Protein AF-A0A5C3LY83-F1 (afdb_monomer_lite)

Secondary structure (DSSP, 8-state):
----HHHHHHHHHHHHTTS-------HHHHHHHHHHHHHHHHHHHHHHHTSTT-PPPHHHHTTTS--------SSSPPHHHHHHHHHHHTTTPPTTPPP----EEEEEEE-----EEETTTTEEESB-GGGGGT-S--B-TTSTHHHHHHHHHHHTTSS-B--EEEEEEE---TTS-----TT-------HHHHTT-EEETTEEE-HHHHHHHHTT-TT--SS--HHHHHH-TT--SHHHHHHHHHS-SSTT-HHHHHHHHHHHHHGGGS--TT--HHHHHHHHHHHHHHHHHHTT-

Structure (mmCIF, N/CA/C/O backbone):
data_AF-A0A5C3LY83-F1
#
_entry.id   AF-A0A5C3LY83-F1
#
loop_
_atom_site.group_PDB
_atom_site.id
_atom_site.type_symbol
_atom_site.label_atom_id
_atom_site.label_alt_id
_atom_site.label_comp_id
_atom_site.label_asym_id
_atom_site.label_entity_id
_atom_site.label_seq_id
_atom_site.pdbx_PDB_ins_code
_atom_site.Cartn_x
_atom_site.Cartn_y
_atom_site.Cartn_z
_atom_site.occupancy
_atom_site.B_iso_or_equiv
_atom_site.auth_seq_id
_atom_site.auth_comp_id
_atom_site.auth_asym_id
_atom_site.auth_atom_id
_atom_site.pdbx_PDB_model_num
ATOM 1 N N . MET A 1 1 ? -6.629 -20.091 17.958 1.00 52.66 1 MET A N 1
ATOM 2 C CA . MET A 1 1 ? -7.813 -20.653 18.652 1.00 52.66 1 MET A CA 1
ATOM 3 C C . MET A 1 1 ? -7.377 -21.882 19.436 1.00 52.66 1 MET A C 1
ATOM 5 O O . MET A 1 1 ? -6.682 -22.711 18.865 1.00 52.66 1 MET A O 1
ATOM 9 N N . ALA A 1 2 ? -7.721 -21.995 20.720 1.00 70.81 2 ALA A N 1
ATOM 10 C CA . ALA A 1 2 ? -7.417 -23.197 21.498 1.00 70.81 2 ALA A CA 1
ATOM 11 C C . ALA A 1 2 ? -8.463 -24.286 21.202 1.00 70.81 2 ALA A C 1
ATOM 13 O O . ALA A 1 2 ? -9.662 -24.029 21.305 1.00 70.81 2 ALA A O 1
ATOM 14 N N . TRP A 1 3 ? -8.023 -25.487 20.822 1.00 80.62 3 TRP A N 1
ATOM 15 C CA . TRP A 1 3 ? -8.913 -26.636 20.642 1.00 80.62 3 TRP A CA 1
ATOM 16 C C . TRP A 1 3 ? -9.461 -27.093 21.998 1.00 80.62 3 TRP A C 1
ATOM 18 O O . TRP A 1 3 ? -8.696 -27.352 22.924 1.00 80.62 3 TRP A O 1
ATOM 28 N N . SER A 1 4 ? -10.785 -27.208 22.115 1.00 92.94 4 SER A N 1
ATOM 29 C CA . SER A 1 4 ? -11.452 -27.817 23.270 1.00 92.94 4 SER A CA 1
ATOM 30 C C . SER A 1 4 ? -12.060 -29.164 22.880 1.00 92.94 4 SER A C 1
ATOM 32 O O . SER A 1 4 ? -12.415 -29.380 21.719 1.00 92.94 4 SER A O 1
ATOM 34 N N . LEU A 1 5 ? -12.228 -30.065 23.854 1.00 92.06 5 LEU A N 1
ATOM 35 C CA . LEU A 1 5 ? -12.897 -31.352 23.633 1.00 92.06 5 LEU A CA 1
ATOM 36 C C . LEU A 1 5 ? -14.313 -31.160 23.064 1.00 92.06 5 LEU A C 1
ATOM 38 O O . LEU A 1 5 ? -14.718 -31.885 22.161 1.00 92.06 5 LEU A O 1
ATOM 42 N N . ALA A 1 6 ? -15.036 -30.144 23.544 1.00 94.75 6 ALA A N 1
ATOM 43 C CA . ALA A 1 6 ? -16.362 -29.802 23.040 1.00 94.75 6 ALA A CA 1
ATOM 44 C C . ALA A 1 6 ? -16.331 -29.428 21.549 1.00 94.75 6 ALA A C 1
ATOM 46 O O . ALA A 1 6 ? -17.157 -29.922 20.785 1.00 94.75 6 ALA A O 1
ATOM 47 N N . LYS A 1 7 ? -15.350 -28.621 21.114 1.00 90.19 7 LYS A N 1
ATOM 48 C CA . LYS A 1 7 ? -15.242 -28.221 19.704 1.00 90.19 7 LYS A CA 1
ATOM 49 C C . LYS A 1 7 ? -14.855 -29.387 18.798 1.00 90.19 7 LYS A C 1
ATOM 51 O O . LYS A 1 7 ? -15.350 -29.482 17.678 1.00 90.19 7 LYS A O 1
ATOM 56 N N . LEU A 1 8 ? -14.006 -30.290 19.288 1.00 90.44 8 LEU A N 1
ATOM 57 C CA . LEU A 1 8 ? -13.665 -31.514 18.568 1.00 90.44 8 LEU A CA 1
ATOM 58 C C . LEU A 1 8 ? -14.899 -32.408 18.371 1.00 90.44 8 LEU A C 1
ATOM 60 O O . LEU A 1 8 ? -15.138 -32.865 17.258 1.00 90.44 8 LEU A O 1
ATOM 64 N N . LEU A 1 9 ? -15.708 -32.610 19.417 1.00 95.25 9 LEU A N 1
ATOM 65 C CA . LEU A 1 9 ? -16.946 -33.392 19.326 1.00 95.25 9 LEU A CA 1
ATOM 66 C C . LEU A 1 9 ? -17.953 -32.766 18.351 1.00 95.25 9 LEU A C 1
ATOM 68 O O . LEU A 1 9 ? -18.533 -33.486 17.544 1.00 95.25 9 LEU A O 1
ATOM 72 N N . GLU A 1 10 ? -18.102 -31.438 18.361 1.00 94.25 10 GLU A N 1
ATOM 73 C CA . GLU A 1 10 ? -18.945 -30.708 17.402 1.00 94.25 10 GLU A CA 1
ATOM 74 C C . GLU A 1 10 ? -18.486 -30.941 15.951 1.00 94.25 10 GLU A C 1
ATOM 76 O O . GLU A 1 10 ? -19.300 -31.216 15.070 1.00 94.25 10 GLU A O 1
ATOM 81 N N . MET A 1 11 ? -17.172 -30.898 15.699 1.00 89.31 11 MET A N 1
ATOM 82 C CA . MET A 1 11 ? -16.594 -31.161 14.375 1.00 89.31 11 MET A CA 1
ATOM 83 C C . MET A 1 11 ? -16.779 -32.621 13.941 1.00 89.31 11 MET A C 1
ATOM 85 O O . MET A 1 11 ? -17.082 -32.877 12.777 1.00 89.31 11 MET A O 1
ATOM 89 N N . MET A 1 12 ? -16.642 -33.578 14.865 1.00 92.56 12 MET A N 1
ATOM 90 C CA . MET A 1 12 ? -16.900 -34.997 14.598 1.00 92.56 12 MET A CA 1
ATOM 91 C C . MET A 1 12 ? -18.376 -35.255 14.281 1.00 92.56 12 MET A C 1
ATOM 93 O O . MET A 1 12 ? -18.679 -36.009 13.359 1.00 92.56 12 MET A O 1
ATOM 97 N N . GLU A 1 13 ? -19.298 -34.615 15.002 1.00 95.50 13 GLU A N 1
ATOM 98 C CA . GLU A 1 13 ? -20.733 -34.725 14.736 1.00 95.50 13 GLU A CA 1
ATOM 99 C C . GLU A 1 13 ? -21.097 -34.100 13.382 1.00 95.50 13 GLU A C 1
ATOM 101 O O . GLU A 1 13 ? -21.836 -34.705 12.601 1.00 95.50 13 GLU A O 1
ATOM 106 N N . ALA A 1 14 ? -20.530 -32.933 13.057 1.00 91.00 14 ALA A N 1
ATOM 107 C CA . ALA A 1 14 ? -20.677 -32.314 11.742 1.00 91.00 14 ALA A CA 1
ATOM 108 C C . ALA A 1 14 ? -20.132 -33.216 10.622 1.00 91.00 14 ALA A C 1
ATOM 110 O O . ALA A 1 14 ? -20.776 -33.340 9.579 1.00 91.00 14 ALA A O 1
ATOM 111 N N . ALA A 1 15 ? -19.006 -33.899 10.854 1.00 90.62 15 ALA A N 1
ATOM 112 C CA . ALA A 1 15 ? -18.453 -34.866 9.909 1.00 90.62 15 ALA A CA 1
ATOM 113 C C . ALA A 1 15 ? -19.357 -36.086 9.715 1.00 90.62 15 ALA A C 1
ATOM 115 O O . ALA A 1 15 ? -19.628 -36.484 8.584 1.00 90.62 15 ALA A O 1
ATOM 116 N N . CYS A 1 16 ? -19.899 -36.639 10.805 1.00 92.75 16 CYS A N 1
ATOM 117 C CA . CYS A 1 16 ? -20.852 -37.750 10.743 1.00 92.75 16 CYS A CA 1
ATOM 118 C C . CYS A 1 16 ? -22.126 -37.373 9.973 1.00 92.75 16 CYS A C 1
ATOM 120 O O . CYS A 1 16 ? -22.683 -38.203 9.259 1.00 92.75 16 CYS A O 1
ATOM 122 N N . LYS A 1 17 ? -22.567 -36.113 10.082 1.00 94.38 17 LYS A N 1
ATOM 123 C CA . LYS A 1 17 ? -23.702 -35.556 9.330 1.00 94.38 17 LYS A CA 1
ATOM 124 C C . LYS A 1 17 ? -23.342 -35.123 7.902 1.00 94.38 17 LYS A C 1
ATOM 126 O O . LYS A 1 17 ? -24.193 -34.547 7.233 1.00 94.38 17 LYS A O 1
ATOM 131 N N . GLN A 1 18 ? -22.108 -35.359 7.444 1.00 86.06 18 GLN A N 1
ATOM 132 C CA . GLN A 1 18 ? -21.580 -34.899 6.150 1.00 86.06 18 GLN A CA 1
ATOM 133 C C . GLN A 1 18 ? -21.663 -33.374 5.939 1.00 86.06 18 GLN A C 1
ATOM 135 O O . GLN A 1 18 ? -21.587 -32.890 4.816 1.00 86.06 18 GLN A O 1
ATOM 140 N N . MET A 1 19 ? -21.790 -32.599 7.019 1.00 82.81 19 MET A N 1
ATOM 141 C CA . MET A 1 19 ? -21.731 -31.133 6.976 1.00 82.81 19 MET A CA 1
ATOM 142 C C . MET A 1 19 ? -20.288 -30.617 7.019 1.00 82.81 19 MET A C 1
ATOM 144 O O . MET A 1 19 ? -20.045 -29.434 6.801 1.00 82.81 19 MET A O 1
ATOM 148 N N . TYR A 1 20 ? -19.333 -31.491 7.341 1.00 82.75 20 TYR A N 1
ATOM 149 C CA . TYR A 1 20 ? -17.908 -31.198 7.355 1.00 82.75 20 TYR A CA 1
ATOM 150 C C . TYR A 1 20 ? -17.139 -32.376 6.755 1.00 82.75 20 TYR A C 1
ATOM 152 O O . TYR A 1 20 ? -17.303 -33.511 7.189 1.00 82.75 20 TYR A O 1
ATOM 160 N N . SER A 1 21 ? -16.285 -32.116 5.770 1.00 83.06 21 SER A N 1
ATOM 161 C CA . SER A 1 21 ? -15.368 -33.121 5.236 1.00 83.06 21 SER A CA 1
ATOM 162 C C . SER A 1 21 ? -13.951 -32.738 5.655 1.00 83.06 21 SER A C 1
ATOM 164 O O . SER A 1 21 ? -13.429 -31.754 5.129 1.00 83.06 21 SER A O 1
ATOM 166 N N . PRO A 1 22 ? -13.325 -33.440 6.618 1.00 81.56 22 PRO A N 1
ATOM 167 C CA . PRO A 1 22 ? -11.936 -33.176 6.957 1.00 81.56 22 PRO A CA 1
ATOM 168 C C . PRO A 1 22 ? -11.057 -33.469 5.738 1.00 81.56 22 PRO A C 1
ATOM 170 O O . PRO A 1 22 ? -10.991 -34.601 5.261 1.00 81.56 22 PRO A O 1
ATOM 173 N N . CYS A 1 23 ? -10.385 -32.436 5.241 1.00 86.75 23 CYS A N 1
ATOM 174 C CA . CYS A 1 23 ? -9.432 -32.526 4.144 1.00 86.75 23 CYS A CA 1
ATOM 175 C C . CYS A 1 23 ? -8.025 -32.299 4.696 1.00 86.75 23 CYS A C 1
ATOM 177 O O . CYS A 1 23 ? -7.786 -31.343 5.436 1.00 86.75 23 CYS A O 1
ATOM 179 N N . ASN A 1 24 ? -7.099 -33.184 4.333 1.00 90.88 24 ASN A N 1
ATOM 180 C CA . ASN A 1 24 ? -5.680 -32.967 4.573 1.00 90.88 24 ASN A CA 1
ATOM 181 C C . ASN A 1 24 ? -5.115 -32.235 3.363 1.00 90.88 24 ASN A C 1
ATOM 183 O O . ASN A 1 24 ? -5.114 -32.791 2.268 1.00 90.88 24 ASN A O 1
ATOM 187 N N . TYR A 1 25 ? -4.647 -31.012 3.582 1.00 95.25 25 TYR A N 1
ATOM 188 C CA . TYR A 1 25 ? -3.999 -30.216 2.550 1.00 95.25 25 TYR A CA 1
ATOM 189 C C . TYR A 1 25 ? -2.490 -30.371 2.649 1.00 95.25 25 TYR A C 1
ATOM 191 O O . TYR A 1 25 ? -1.930 -30.358 3.748 1.00 95.25 25 TYR A O 1
ATOM 199 N N . ASN A 1 26 ? -1.829 -30.508 1.508 1.00 95.06 26 ASN A N 1
ATOM 200 C CA . ASN A 1 26 ? -0.377 -30.458 1.444 1.00 95.06 26 ASN A CA 1
ATOM 201 C C . ASN A 1 26 ? 0.128 -28.999 1.411 1.00 95.06 26 ASN A C 1
ATOM 203 O O . ASN A 1 26 ? -0.630 -28.053 1.188 1.00 95.06 26 ASN A O 1
ATOM 207 N N . ASP A 1 27 ? 1.434 -28.807 1.615 1.00 95.12 27 ASP A N 1
ATOM 208 C CA . ASP A 1 27 ? 2.047 -27.472 1.665 1.00 95.12 27 ASP A CA 1
ATOM 209 C C . ASP A 1 27 ? 1.854 -26.662 0.375 1.00 95.12 27 ASP A C 1
ATOM 211 O O . ASP A 1 27 ? 1.762 -25.436 0.418 1.00 95.12 27 ASP A O 1
ATOM 215 N N . MET A 1 28 ? 1.808 -27.328 -0.782 1.00 95.56 28 MET A N 1
ATOM 216 C CA . MET A 1 28 ? 1.632 -26.665 -2.073 1.00 95.56 28 MET A CA 1
ATOM 217 C C . MET A 1 28 ? 0.203 -26.136 -2.233 1.00 95.56 28 MET A C 1
ATOM 219 O O . MET A 1 28 ? 0.032 -24.996 -2.655 1.00 95.56 28 MET A O 1
ATOM 223 N N . GLU A 1 29 ? -0.805 -26.899 -1.808 1.00 95.75 29 GLU A N 1
ATOM 224 C CA . GLU A 1 29 ? -2.208 -26.464 -1.793 1.00 95.75 29 GLU A CA 1
ATOM 225 C C . GLU A 1 29 ? -2.423 -25.274 -0.854 1.00 95.75 29 GLU A C 1
ATOM 227 O O . GLU A 1 29 ? -3.105 -24.317 -1.217 1.00 95.75 29 GLU A O 1
ATOM 232 N N . LEU A 1 30 ? -1.801 -25.294 0.329 1.00 96.19 30 LEU A N 1
ATOM 233 C CA . LEU A 1 30 ? -1.879 -24.188 1.287 1.00 96.19 30 LEU A CA 1
ATOM 234 C C . LEU A 1 30 ? -1.219 -22.910 0.749 1.00 96.19 30 LEU A C 1
ATOM 236 O O . LEU A 1 30 ? -1.805 -21.828 0.837 1.00 96.19 30 LEU A O 1
ATOM 240 N N . LYS A 1 31 ? -0.039 -23.030 0.126 1.00 93.75 31 LYS A N 1
ATOM 241 C CA . LYS A 1 31 ? 0.646 -21.900 -0.521 1.00 93.75 31 LYS A CA 1
ATOM 242 C C . LYS A 1 31 ? -0.150 -21.351 -1.697 1.00 93.75 31 LYS A C 1
ATOM 244 O O . LYS A 1 31 ? -0.263 -20.137 -1.836 1.00 93.75 31 LYS A O 1
ATOM 249 N N . LEU A 1 32 ? -0.726 -22.226 -2.520 1.00 95.19 32 LEU A N 1
ATOM 250 C CA . LEU A 1 32 ? -1.538 -21.818 -3.661 1.00 95.19 32 LEU A CA 1
ATOM 251 C C . LEU A 1 32 ? -2.818 -21.107 -3.206 1.00 95.19 32 LEU A C 1
ATOM 253 O O . LEU A 1 32 ? -3.135 -20.042 -3.723 1.00 95.19 32 LEU A O 1
ATOM 257 N N . ALA A 1 33 ? -3.515 -21.641 -2.200 1.00 96.00 33 ALA A N 1
ATOM 258 C CA . ALA A 1 33 ? -4.670 -20.987 -1.587 1.00 96.00 33 ALA A CA 1
ATOM 259 C C . ALA A 1 33 ? -4.313 -19.614 -0.997 1.00 96.00 33 ALA A C 1
ATOM 261 O O . ALA A 1 33 ? -5.053 -18.652 -1.192 1.00 96.00 33 ALA A O 1
ATOM 262 N N . THR A 1 34 ? -3.157 -19.506 -0.335 1.00 94.75 34 THR A N 1
ATOM 263 C CA . THR A 1 34 ? -2.638 -18.233 0.188 1.00 94.75 34 THR A CA 1
ATOM 264 C C . THR A 1 34 ? -2.357 -17.236 -0.935 1.00 94.75 34 THR A C 1
ATOM 266 O O . THR A 1 34 ? -2.798 -16.093 -0.856 1.00 94.75 34 THR A O 1
ATOM 269 N N . ALA A 1 35 ? -1.710 -17.664 -2.022 1.00 92.25 35 ALA A N 1
ATOM 270 C CA . ALA A 1 35 ? -1.473 -16.812 -3.186 1.00 92.25 35 ALA A CA 1
ATOM 271 C C . ALA A 1 35 ? -2.787 -16.337 -3.827 1.00 92.25 35 ALA A C 1
ATOM 273 O O . ALA A 1 35 ? -2.940 -15.154 -4.119 1.00 92.25 35 ALA A O 1
ATOM 274 N N . ILE A 1 36 ? -3.766 -17.232 -3.985 1.00 91.62 36 ILE A N 1
ATOM 275 C CA . ILE A 1 36 ? -5.091 -16.883 -4.514 1.00 91.62 36 ILE A CA 1
ATOM 276 C C . ILE A 1 36 ? -5.797 -15.880 -3.603 1.00 91.62 36 ILE A C 1
ATOM 278 O O . ILE A 1 36 ? -6.382 -14.922 -4.100 1.00 91.62 36 ILE A O 1
ATOM 282 N N . TYR A 1 37 ? -5.732 -16.067 -2.284 1.00 94.81 37 TYR A N 1
ATOM 283 C CA . TYR A 1 37 ? -6.300 -15.116 -1.334 1.00 94.81 37 TYR A CA 1
ATOM 284 C C . TYR A 1 37 ? -5.667 -13.730 -1.469 1.00 94.81 37 TYR A C 1
ATOM 286 O O . TYR A 1 37 ? -6.388 -12.740 -1.533 1.00 94.81 37 TYR A O 1
ATOM 294 N N . ILE A 1 38 ? -4.336 -13.662 -1.546 1.00 87.50 38 ILE A N 1
ATOM 295 C CA . ILE A 1 38 ? -3.599 -12.398 -1.660 1.00 87.50 38 ILE A CA 1
ATOM 296 C C . ILE A 1 38 ? -3.936 -11.682 -2.975 1.00 87.50 38 ILE A C 1
ATOM 298 O O . ILE A 1 38 ? -4.159 -10.477 -2.971 1.00 87.50 38 ILE A O 1
ATOM 302 N N . ILE A 1 39 ? -4.004 -12.413 -4.092 1.00 87.50 39 ILE A N 1
ATOM 303 C CA . ILE A 1 39 ? -4.187 -11.824 -5.428 1.00 87.50 39 ILE A CA 1
ATOM 304 C C . ILE A 1 39 ? -5.662 -11.525 -5.727 1.00 87.50 39 ILE A C 1
ATOM 306 O O . ILE A 1 39 ? -5.988 -10.498 -6.310 1.00 87.50 39 ILE A O 1
ATOM 310 N N . SER A 1 40 ? -6.562 -12.450 -5.390 1.00 88.62 40 SER A N 1
ATOM 311 C CA . SER A 1 40 ? -7.973 -12.434 -5.817 1.00 88.62 40 SER A CA 1
ATOM 312 C C . SER A 1 40 ? -8.967 -12.226 -4.669 1.00 88.62 40 SER A C 1
ATOM 314 O O . SER A 1 40 ? -10.172 -12.118 -4.902 1.00 88.62 40 SER A O 1
ATOM 316 N N . GLY A 1 41 ? -8.490 -12.177 -3.425 1.00 91.19 41 GLY A N 1
ATOM 317 C CA . GLY A 1 41 ? -9.308 -11.942 -2.242 1.00 91.19 41 GLY A CA 1
ATOM 318 C C . GLY A 1 41 ? -10.124 -13.149 -1.770 1.00 91.19 41 GLY A C 1
ATOM 319 O O . GLY A 1 41 ? -10.135 -14.240 -2.350 1.00 91.19 41 GLY A O 1
ATOM 320 N N . ASN A 1 42 ? -10.867 -12.930 -0.681 1.00 94.25 42 ASN A N 1
ATOM 321 C CA . ASN A 1 42 ? -11.642 -13.971 -0.001 1.00 94.25 42 ASN A CA 1
ATOM 322 C C . ASN A 1 42 ? -12.751 -14.583 -0.877 1.00 94.25 42 ASN A C 1
ATOM 324 O O . ASN A 1 42 ? -13.036 -15.771 -0.769 1.00 94.25 42 ASN A O 1
ATOM 328 N N . ALA A 1 43 ? -13.379 -13.793 -1.754 1.00 93.75 43 ALA A N 1
ATOM 329 C CA . ALA A 1 43 ? -14.480 -14.269 -2.594 1.00 93.75 43 ALA A CA 1
ATOM 330 C C . ALA A 1 43 ? -14.030 -15.371 -3.571 1.00 93.75 43 ALA A C 1
ATOM 332 O O . ALA A 1 43 ? -14.700 -16.400 -3.690 1.00 93.75 43 ALA A O 1
ATOM 333 N N . ALA A 1 44 ? -12.875 -15.189 -4.218 1.00 93.69 44 ALA A N 1
ATOM 334 C CA . ALA A 1 44 ? -12.303 -16.177 -5.128 1.00 93.69 44 ALA A CA 1
ATOM 335 C C . ALA A 1 44 ? -11.890 -17.454 -4.385 1.00 93.69 44 ALA A C 1
ATOM 337 O O . ALA A 1 44 ? -12.243 -18.558 -4.805 1.00 93.69 44 ALA A O 1
ATOM 338 N N . LEU A 1 45 ? -11.216 -17.310 -3.238 1.00 96.12 45 LEU A N 1
ATOM 339 C CA . LEU A 1 45 ? -10.848 -18.457 -2.410 1.00 96.12 45 LEU A CA 1
ATOM 340 C C . LEU A 1 45 ? -12.086 -19.227 -1.929 1.00 96.12 45 LEU A C 1
ATOM 342 O O . LEU A 1 45 ? -12.108 -20.453 -1.985 1.00 96.12 45 LEU A O 1
ATOM 346 N N . HIS A 1 46 ? -13.138 -18.523 -1.503 1.00 95.75 46 HIS A N 1
ATOM 347 C CA . HIS A 1 46 ? -14.396 -19.136 -1.082 1.00 95.75 46 HIS A CA 1
ATOM 348 C C . HIS A 1 46 ? -15.059 -19.922 -2.222 1.00 95.75 46 HIS A C 1
ATOM 350 O O . HIS A 1 46 ? -15.554 -21.028 -1.999 1.00 95.75 46 HIS A O 1
ATOM 356 N N . ALA A 1 47 ? -15.054 -19.395 -3.449 1.00 94.94 47 ALA A N 1
ATOM 357 C CA . ALA A 1 47 ? -15.569 -20.119 -4.610 1.00 94.94 47 ALA A CA 1
ATOM 358 C C . ALA A 1 47 ? -14.776 -21.412 -4.877 1.00 94.94 47 ALA A C 1
ATOM 360 O O . ALA A 1 47 ? -15.376 -22.460 -5.110 1.00 94.94 47 ALA A O 1
ATOM 361 N N . LEU A 1 48 ? -13.443 -21.369 -4.780 1.00 94.50 48 LEU A N 1
ATOM 362 C CA . LEU A 1 48 ? -12.585 -22.544 -4.974 1.00 94.50 48 LEU A CA 1
ATOM 363 C C . LEU A 1 48 ? -12.692 -23.565 -3.838 1.00 94.50 48 LEU A C 1
ATOM 365 O O . LEU A 1 48 ? -12.674 -24.768 -4.104 1.00 94.50 48 LEU A O 1
ATOM 369 N N . HIS A 1 49 ? -12.858 -23.110 -2.597 1.00 95.25 49 HIS A N 1
ATOM 370 C CA . HIS A 1 49 ? -13.126 -23.977 -1.451 1.00 95.25 49 HIS A CA 1
ATOM 371 C C . HIS A 1 49 ? -14.412 -24.792 -1.647 1.00 95.25 49 HIS A C 1
ATOM 373 O O . HIS A 1 49 ? -14.440 -25.979 -1.345 1.00 95.25 49 HIS A O 1
ATOM 379 N N . ASN A 1 50 ? -15.453 -24.179 -2.219 1.00 92.81 50 ASN A N 1
ATOM 380 C CA . ASN A 1 50 ? -16.732 -24.840 -2.505 1.00 92.81 50 ASN A CA 1
ATOM 381 C C . ASN A 1 50 ? -16.781 -25.531 -3.883 1.00 92.81 50 ASN A C 1
ATOM 383 O O . ASN A 1 50 ? -17.832 -26.025 -4.293 1.00 92.81 50 ASN A O 1
ATOM 387 N N . SER A 1 51 ? -15.672 -25.547 -4.623 1.00 93.69 51 SER A N 1
ATOM 388 C CA . SER A 1 51 ? -15.579 -26.228 -5.915 1.00 93.69 51 SER A CA 1
ATOM 389 C C . SER A 1 51 ? -15.242 -27.713 -5.748 1.00 93.69 51 SER A C 1
ATOM 391 O O . SER A 1 51 ? -14.909 -28.177 -4.660 1.00 93.69 51 SER A O 1
ATOM 393 N N . VAL A 1 52 ? -15.235 -28.459 -6.857 1.00 90.75 52 VAL A N 1
ATOM 394 C CA . VAL A 1 52 ? -14.786 -29.865 -6.886 1.00 90.75 52 VAL A CA 1
ATOM 395 C C . VAL A 1 52 ? -13.334 -30.061 -6.433 1.00 90.75 52 VAL A C 1
ATOM 397 O O . VAL A 1 52 ? -12.957 -31.175 -6.086 1.00 90.75 52 VAL A O 1
ATOM 400 N N . PHE A 1 53 ? -12.525 -28.997 -6.432 1.00 89.69 53 PHE A N 1
ATOM 401 C CA . PHE A 1 53 ? -11.133 -29.037 -5.988 1.00 89.69 53 PHE A CA 1
ATOM 402 C C . PHE A 1 53 ? -10.978 -28.887 -4.471 1.00 89.69 53 PHE A C 1
ATOM 404 O O . PHE A 1 53 ? -9.902 -29.172 -3.958 1.00 89.69 53 PHE A O 1
ATOM 411 N N . ALA A 1 54 ? -12.027 -28.441 -3.768 1.00 93.62 54 ALA A N 1
ATOM 412 C CA . ALA A 1 54 ? -12.066 -28.308 -2.313 1.00 93.62 54 ALA A CA 1
ATOM 413 C C . ALA A 1 54 ? -10.837 -27.595 -1.714 1.00 93.62 54 ALA A C 1
ATOM 415 O O . ALA A 1 54 ? -10.215 -28.112 -0.796 1.00 93.62 54 ALA A O 1
ATOM 416 N N . PHE A 1 55 ? -10.459 -26.419 -2.233 1.00 95.31 55 PHE A N 1
ATOM 417 C CA . PHE A 1 55 ? -9.271 -25.688 -1.759 1.00 95.31 55 PHE A CA 1
ATOM 418 C C . PHE A 1 55 ? -9.311 -25.384 -0.249 1.00 95.31 55 PHE A C 1
ATOM 420 O O . PHE A 1 55 ? -10.400 -25.260 0.312 1.00 95.31 55 PHE A O 1
ATOM 427 N N . PRO A 1 56 ? -8.157 -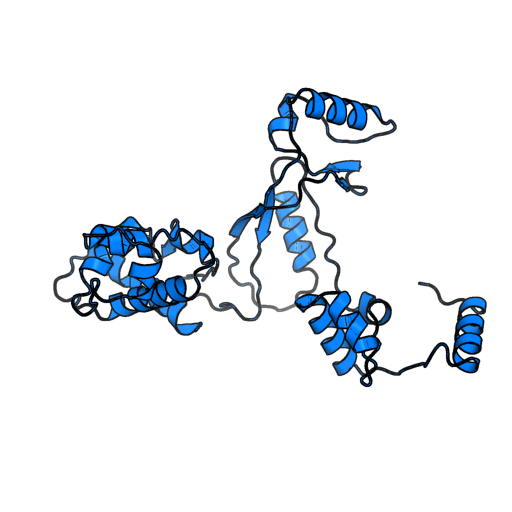25.177 0.415 1.00 96.75 56 PRO A N 1
ATOM 428 C CA . PRO A 1 56 ? -8.114 -24.682 1.788 1.00 96.75 56 PRO A CA 1
ATOM 429 C C . PRO A 1 56 ? -9.001 -23.449 2.006 1.00 96.75 56 PRO A C 1
ATOM 431 O O . PRO A 1 56 ? -8.994 -22.508 1.215 1.00 96.75 56 PRO A O 1
ATOM 434 N N . SER A 1 57 ? -9.755 -23.439 3.105 1.00 95.56 57 SER A N 1
ATOM 435 C CA . SER A 1 57 ? -10.581 -22.285 3.476 1.00 95.56 57 SER A CA 1
ATOM 436 C C . SER A 1 57 ? -9.721 -21.116 3.970 1.00 95.56 57 SER A C 1
ATOM 438 O O . SER A 1 57 ? -8.594 -21.326 4.419 1.00 95.56 57 SER A O 1
ATOM 440 N N . CYS A 1 58 ? -10.281 -19.900 4.002 1.00 95.31 58 CYS A N 1
ATOM 441 C CA . CYS A 1 58 ? -9.602 -18.731 4.576 1.00 95.31 58 CYS A CA 1
ATOM 442 C C . CYS A 1 58 ? -9.102 -19.004 6.006 1.00 95.31 58 CYS A C 1
ATOM 444 O O . CYS A 1 58 ? -7.942 -18.747 6.304 1.00 95.31 58 CYS A O 1
ATOM 446 N N . ASN A 1 59 ? -9.930 -19.626 6.856 1.00 93.25 59 ASN A N 1
ATOM 447 C CA . ASN A 1 59 ? -9.560 -19.991 8.231 1.00 93.25 59 ASN A CA 1
ATOM 448 C C . ASN A 1 59 ? -8.384 -20.975 8.297 1.00 93.25 59 ASN A C 1
ATOM 450 O O . ASN A 1 59 ? -7.616 -20.969 9.256 1.00 93.25 59 ASN A O 1
ATOM 454 N N . THR A 1 60 ? -8.257 -21.847 7.294 1.00 94.38 60 THR A N 1
ATOM 455 C CA . THR A 1 60 ? -7.168 -22.826 7.205 1.00 94.38 60 THR A CA 1
ATOM 456 C C . THR A 1 60 ? -5.838 -22.139 6.906 1.00 94.38 60 THR A C 1
ATOM 458 O O . THR A 1 60 ? -4.814 -22.528 7.462 1.00 94.38 60 THR A O 1
ATOM 461 N N . ILE A 1 61 ? -5.853 -21.105 6.063 1.00 95.62 61 ILE A N 1
ATOM 462 C CA . ILE A 1 61 ? -4.649 -20.374 5.650 1.00 95.62 61 ILE A CA 1
ATOM 463 C C . ILE A 1 61 ? -4.369 -19.119 6.485 1.00 95.62 61 ILE A C 1
ATOM 465 O O . ILE A 1 61 ? -3.314 -18.524 6.312 1.00 95.62 61 ILE A O 1
ATOM 469 N N . THR A 1 62 ? -5.244 -18.716 7.417 1.00 92.62 62 THR A N 1
ATOM 470 C CA . THR A 1 62 ? -5.058 -17.498 8.236 1.00 92.62 62 THR A CA 1
ATOM 471 C C . THR A 1 62 ? -3.704 -17.456 8.945 1.00 92.62 62 THR A C 1
ATOM 473 O O . THR A 1 62 ? -3.120 -16.395 9.081 1.00 92.62 62 THR A O 1
ATOM 476 N N . HIS A 1 63 ? -3.167 -18.603 9.367 1.00 88.56 63 HIS A N 1
ATOM 477 C CA . HIS A 1 63 ? -1.848 -18.667 10.009 1.00 88.56 63 HIS A CA 1
ATOM 478 C C . HIS A 1 63 ? -0.668 -18.499 9.040 1.00 88.56 63 HIS A C 1
ATOM 480 O O . HIS A 1 63 ? 0.453 -18.276 9.489 1.00 88.56 63 HIS A O 1
ATOM 486 N N . GLN A 1 64 ? -0.907 -18.653 7.737 1.00 87.88 64 GLN A N 1
ATOM 487 C CA . GLN A 1 64 ? 0.077 -18.445 6.673 1.00 87.88 64 GLN A CA 1
ATOM 488 C C . GLN A 1 64 ? -0.023 -17.049 6.063 1.00 87.88 64 GLN A C 1
ATOM 490 O O . GLN A 1 64 ? 0.969 -16.534 5.554 1.00 87.88 64 GLN A O 1
ATOM 495 N N . ILE A 1 65 ? -1.210 -16.437 6.116 1.00 87.75 65 ILE A N 1
ATOM 496 C CA . ILE A 1 65 ? -1.395 -15.039 5.749 1.00 87.75 65 ILE A CA 1
ATOM 497 C C . ILE A 1 65 ? -0.725 -14.201 6.829 1.00 87.75 65 ILE A C 1
ATOM 499 O O . ILE A 1 65 ? -1.173 -14.123 7.971 1.00 87.75 65 ILE A O 1
ATOM 503 N N . GLN A 1 66 ? 0.383 -13.587 6.453 1.00 78.88 66 GLN A N 1
ATOM 504 C CA . GLN A 1 66 ? 1.085 -12.684 7.330 1.00 78.88 66 GLN A CA 1
ATOM 505 C C . GLN A 1 66 ? 0.361 -11.339 7.347 1.00 78.88 66 GLN A C 1
ATOM 507 O O . GLN A 1 66 ? 0.454 -10.552 6.409 1.00 78.88 66 GLN A O 1
ATOM 512 N N . GLU A 1 67 ? -0.363 -11.074 8.428 1.00 80.75 67 GLU A N 1
ATOM 513 C CA . GLU A 1 67 ? -0.895 -9.741 8.682 1.00 80.75 67 GLU A CA 1
ATOM 514 C C . GLU A 1 67 ? 0.222 -8.866 9.250 1.00 80.75 67 GLU A C 1
ATOM 516 O O . GLU A 1 67 ? 0.666 -9.034 10.390 1.00 80.75 67 GLU A O 1
ATOM 521 N N . PHE A 1 68 ? 0.703 -7.930 8.436 1.00 84.75 68 PHE A N 1
ATOM 522 C CA . PHE A 1 68 ? 1.559 -6.861 8.923 1.00 84.75 68 PHE A CA 1
ATOM 523 C C . PHE A 1 68 ? 0.695 -5.892 9.727 1.00 84.75 68 PHE A C 1
ATOM 525 O O . PHE A 1 68 ? -0.165 -5.210 9.173 1.00 84.75 68 PHE A O 1
ATOM 532 N N . GLN A 1 69 ? 0.927 -5.834 11.036 1.00 86.25 69 GLN A N 1
ATOM 533 C CA . GLN A 1 69 ? 0.324 -4.822 11.902 1.00 86.25 69 GLN A CA 1
ATOM 534 C C . GLN A 1 69 ? 1.069 -3.504 11.681 1.00 86.25 69 GLN A C 1
ATOM 536 O O . GLN A 1 69 ? 2.002 -3.166 12.406 1.00 86.25 69 GLN A O 1
ATOM 541 N N . LEU A 1 70 ? 0.728 -2.824 10.587 1.00 89.44 70 LEU A N 1
ATOM 542 C CA . LEU A 1 70 ? 1.307 -1.532 10.248 1.00 89.44 70 LEU A CA 1
ATOM 543 C C . LEU A 1 70 ? 0.722 -0.454 11.159 1.00 89.44 70 LEU A C 1
ATOM 545 O O . LEU A 1 70 ? -0.491 -0.354 11.343 1.00 89.44 70 LEU A O 1
ATOM 549 N N . HIS A 1 71 ? 1.595 0.394 11.682 1.00 90.38 71 HIS A N 1
ATOM 550 C CA . HIS A 1 71 ? 1.218 1.540 12.477 1.00 90.38 71 HIS A CA 1
ATOM 551 C C . HIS A 1 71 ? 0.665 2.650 11.579 1.00 90.38 71 HIS A C 1
ATOM 553 O O . HIS A 1 71 ? 1.378 3.224 10.747 1.00 90.38 71 HIS A O 1
ATOM 559 N N . ILE A 1 72 ? -0.613 2.969 11.760 1.00 91.44 72 ILE A N 1
ATOM 560 C CA . ILE A 1 72 ? -1.280 4.072 11.065 1.00 91.44 72 ILE A CA 1
ATOM 561 C C . ILE A 1 72 ? -0.988 5.368 11.824 1.00 91.44 72 ILE A C 1
ATOM 563 O O . ILE A 1 72 ? -1.224 5.459 13.025 1.00 91.44 72 ILE A O 1
ATOM 567 N N . THR A 1 73 ? -0.501 6.388 11.117 1.00 90.44 73 THR A N 1
ATOM 568 C CA . THR A 1 73 ? -0.290 7.727 11.689 1.00 90.44 73 THR A CA 1
ATOM 569 C C . THR A 1 73 ? -1.451 8.635 11.291 1.00 90.44 73 THR A C 1
ATOM 571 O O . THR A 1 73 ? -1.775 8.729 10.112 1.00 90.44 73 THR A O 1
ATOM 574 N N . VAL A 1 74 ? -2.085 9.290 12.267 1.00 89.31 74 VAL A N 1
ATOM 575 C CA . VAL A 1 74 ? -3.242 10.183 12.038 1.00 89.31 74 VAL A CA 1
ATOM 576 C C . VAL A 1 74 ? -2.821 11.643 11.795 1.00 89.31 74 VAL A C 1
ATOM 578 O O . VAL A 1 74 ? -3.580 12.434 11.243 1.00 89.31 74 VAL A O 1
ATOM 581 N N . ASP A 1 75 ? -1.599 12.005 12.185 1.00 86.56 75 ASP A N 1
ATOM 582 C CA . ASP A 1 75 ? -1.002 13.328 11.959 1.00 86.56 75 ASP A CA 1
ATOM 583 C C . ASP A 1 75 ? 0.105 13.246 10.889 1.00 86.56 75 ASP A C 1
ATOM 585 O O . ASP A 1 75 ? 0.239 12.253 10.171 1.00 86.56 75 ASP A O 1
ATOM 589 N N . LYS A 1 76 ? 0.932 14.288 10.787 1.00 85.94 76 LYS A N 1
ATOM 590 C CA . LYS A 1 76 ? 2.107 14.329 9.925 1.00 85.94 76 LYS A CA 1
ATOM 591 C C . LYS A 1 76 ? 2.948 13.054 10.108 1.00 85.94 76 LYS A C 1
ATOM 593 O O . LYS A 1 76 ? 3.371 12.781 11.238 1.00 85.94 76 LYS A O 1
ATOM 598 N N . PRO A 1 77 ? 3.257 12.320 9.019 1.00 85.56 77 PRO A N 1
ATOM 599 C CA . PRO A 1 77 ? 4.103 11.137 9.080 1.00 85.56 77 PRO A CA 1
ATOM 600 C C . PRO A 1 77 ? 5.415 11.438 9.805 1.00 85.56 77 PRO A C 1
ATOM 602 O O . PRO A 1 77 ? 6.137 12.381 9.465 1.00 85.56 77 PRO A O 1
ATOM 605 N N . GLN A 1 78 ? 5.715 10.643 10.828 1.00 87.00 78 GLN A N 1
ATOM 606 C CA . GLN A 1 78 ? 6.961 10.745 11.576 1.00 87.00 78 GLN A CA 1
ATOM 607 C C . GLN A 1 78 ? 7.924 9.656 11.114 1.00 87.00 78 GLN A C 1
ATOM 609 O O . GLN A 1 78 ? 7.528 8.507 10.930 1.00 87.00 78 GLN A O 1
ATOM 614 N N . MET A 1 79 ? 9.208 10.001 10.982 1.00 87.62 79 MET A N 1
ATOM 615 C CA . MET A 1 79 ? 10.240 9.055 10.542 1.00 87.62 79 MET A CA 1
ATOM 616 C C . MET A 1 79 ? 10.303 7.803 11.429 1.00 87.62 79 MET A C 1
ATOM 618 O O . MET A 1 79 ? 10.547 6.715 10.928 1.00 87.62 79 MET A O 1
ATOM 622 N N . ILE A 1 80 ? 10.042 7.935 12.733 1.00 91.25 80 ILE A N 1
ATOM 623 C CA . ILE A 1 80 ? 10.023 6.790 13.650 1.00 91.25 80 ILE A CA 1
ATOM 624 C C . ILE A 1 80 ? 8.932 5.774 13.280 1.00 91.25 80 ILE A C 1
ATOM 626 O O . ILE A 1 80 ? 9.237 4.597 13.135 1.00 91.25 80 ILE A O 1
ATOM 630 N N . ASN A 1 81 ? 7.714 6.238 12.993 1.00 88.19 81 ASN A N 1
ATOM 631 C CA . ASN A 1 81 ? 6.597 5.380 12.587 1.00 88.19 81 ASN A CA 1
ATOM 632 C C . ASN A 1 81 ? 6.878 4.701 11.239 1.00 88.19 81 ASN A C 1
ATOM 634 O O . ASN A 1 81 ? 6.572 3.528 11.048 1.00 88.19 81 ASN A O 1
ATOM 638 N N . ILE A 1 82 ? 7.501 5.434 10.311 1.00 86.81 82 ILE A N 1
ATOM 639 C CA . ILE A 1 82 ? 7.933 4.896 9.016 1.00 86.81 82 ILE A CA 1
ATOM 640 C C . ILE A 1 82 ? 8.946 3.764 9.225 1.00 86.81 82 ILE A C 1
ATOM 642 O O . ILE A 1 82 ? 8.782 2.679 8.673 1.00 86.81 82 ILE A O 1
ATOM 646 N N . LEU A 1 83 ? 9.974 3.991 10.046 1.00 88.38 83 LEU A N 1
ATOM 647 C CA . LEU A 1 83 ? 10.999 2.990 10.341 1.00 88.38 83 LEU A CA 1
ATOM 648 C C . LEU A 1 83 ? 10.430 1.770 11.075 1.00 88.38 83 LEU A C 1
ATOM 650 O O . LEU A 1 83 ? 10.857 0.651 10.793 1.00 88.38 83 LEU A O 1
ATOM 654 N N . ASP A 1 84 ? 9.463 1.959 11.971 1.00 89.69 84 ASP A N 1
ATOM 655 C CA . ASP A 1 84 ? 8.780 0.862 12.663 1.00 89.69 84 ASP A CA 1
ATOM 656 C C . ASP A 1 84 ? 7.939 0.016 11.695 1.00 89.69 84 ASP A C 1
ATOM 658 O O . ASP A 1 84 ? 7.969 -1.217 11.766 1.00 89.69 84 ASP A O 1
ATOM 662 N N . ASN A 1 85 ? 7.268 0.646 10.727 1.00 89.69 85 ASN A N 1
ATOM 663 C CA . ASN A 1 85 ? 6.537 -0.055 9.670 1.00 89.69 85 ASN A CA 1
ATOM 664 C C . ASN A 1 85 ? 7.475 -0.829 8.743 1.00 89.69 85 ASN A C 1
ATOM 666 O O . ASN A 1 85 ? 7.248 -2.014 8.501 1.00 89.69 85 ASN A O 1
ATOM 670 N N . ILE A 1 86 ? 8.574 -0.207 8.304 1.00 85.81 86 ILE A N 1
ATOM 671 C CA . ILE A 1 86 ? 9.632 -0.871 7.527 1.00 85.81 86 ILE A CA 1
ATOM 672 C C . ILE A 1 86 ? 10.154 -2.079 8.309 1.00 85.81 86 ILE A C 1
ATOM 674 O O . ILE A 1 86 ? 10.178 -3.199 7.807 1.00 85.81 86 ILE A O 1
ATOM 678 N N . LYS A 1 87 ? 10.510 -1.898 9.582 1.00 88.94 87 LYS A N 1
ATOM 679 C CA . LYS A 1 87 ? 10.996 -2.992 10.428 1.00 88.94 87 LYS A CA 1
ATOM 680 C C . LYS A 1 87 ? 9.967 -4.114 10.570 1.00 88.94 87 LYS A C 1
ATOM 682 O O . LYS A 1 87 ? 10.353 -5.280 10.574 1.00 88.94 87 LYS A O 1
ATOM 687 N N . THR A 1 88 ? 8.684 -3.781 10.676 1.00 88.12 88 THR A N 1
ATOM 688 C CA . THR A 1 88 ? 7.590 -4.758 10.750 1.00 88.12 88 THR A CA 1
ATOM 689 C C . THR A 1 88 ? 7.486 -5.560 9.456 1.00 88.12 88 THR A C 1
ATOM 691 O O . THR A 1 88 ? 7.454 -6.792 9.513 1.00 88.12 88 THR A O 1
ATOM 694 N N . MET A 1 89 ? 7.539 -4.891 8.301 1.00 84.69 89 MET A N 1
ATOM 695 C CA . MET A 1 89 ? 7.540 -5.534 6.983 1.00 84.69 89 MET A CA 1
ATOM 696 C C . MET A 1 89 ? 8.742 -6.466 6.784 1.00 84.69 89 MET A C 1
ATOM 698 O O . MET A 1 89 ? 8.587 -7.595 6.326 1.00 84.69 89 MET A O 1
ATOM 702 N N . PHE A 1 90 ? 9.929 -6.038 7.213 1.00 85.69 90 PHE A N 1
ATOM 703 C CA . PHE A 1 90 ? 11.185 -6.770 7.009 1.00 85.69 90 PHE A CA 1
ATOM 704 C C . PHE A 1 90 ? 11.604 -7.665 8.177 1.00 85.69 90 PHE A C 1
ATOM 706 O O . PHE A 1 90 ? 12.699 -8.227 8.169 1.00 85.69 90 PHE A O 1
ATOM 713 N N . SER A 1 91 ? 10.745 -7.844 9.182 1.00 86.75 91 SER A N 1
ATOM 714 C CA . SER A 1 91 ? 11.077 -8.605 10.397 1.00 86.75 91 SER A CA 1
ATOM 715 C C . SER A 1 91 ? 11.382 -10.090 10.147 1.00 86.75 91 SER A C 1
ATOM 717 O O . SER A 1 91 ? 12.009 -10.734 10.986 1.00 86.75 91 SER A O 1
ATOM 719 N N . TYR A 1 92 ? 10.998 -10.615 8.981 1.00 82.88 92 TYR A N 1
ATOM 720 C CA . TYR A 1 92 ? 11.171 -12.016 8.587 1.00 82.88 92 TYR A CA 1
ATOM 721 C C . TYR A 1 92 ? 12.305 -12.234 7.584 1.00 82.88 92 TYR A C 1
ATOM 723 O O . TYR A 1 92 ? 12.531 -13.371 7.166 1.00 82.88 92 TYR A O 1
ATOM 731 N N . ALA A 1 93 ? 13.022 -11.176 7.192 1.00 82.88 93 ALA A N 1
ATOM 732 C CA . ALA A 1 93 ? 14.161 -11.297 6.293 1.00 82.88 93 ALA A CA 1
ATOM 733 C C . ALA A 1 93 ? 15.204 -12.264 6.896 1.00 82.88 93 ALA A C 1
ATOM 735 O O . ALA A 1 93 ? 15.668 -12.038 8.022 1.00 82.88 93 ALA A O 1
ATOM 736 N N . PRO A 1 94 ? 15.577 -13.354 6.191 1.00 83.19 94 PRO A N 1
ATOM 737 C CA . PRO A 1 94 ? 16.544 -14.311 6.701 1.00 83.19 94 PRO A CA 1
ATOM 738 C C . PRO A 1 94 ? 17.870 -13.646 7.098 1.00 83.19 94 PRO A C 1
ATOM 740 O O . PRO A 1 94 ? 18.373 -12.770 6.381 1.00 83.19 94 PRO A O 1
ATOM 743 N N . PRO A 1 95 ? 18.493 -14.076 8.209 1.00 85.19 95 PRO A N 1
ATOM 744 C CA . PRO A 1 95 ? 19.813 -13.587 8.571 1.00 85.19 95 PRO A CA 1
ATOM 745 C C . PRO A 1 95 ? 20.807 -13.899 7.444 1.00 85.19 95 PRO A C 1
ATOM 747 O O . PRO A 1 95 ? 20.882 -15.026 6.959 1.00 85.19 95 PRO A O 1
ATOM 750 N N . GLY A 1 96 ? 21.578 -12.890 7.035 1.00 83.81 96 GLY A N 1
ATOM 751 C CA . GLY A 1 96 ? 22.561 -13.016 5.955 1.00 83.81 96 GLY A CA 1
ATOM 752 C C . GLY A 1 96 ? 22.089 -12.534 4.582 1.00 83.81 96 GLY A C 1
ATOM 753 O O . GLY A 1 96 ? 22.883 -12.586 3.644 1.00 83.81 96 GLY A O 1
ATOM 754 N N . MET A 1 97 ? 20.861 -12.012 4.446 1.00 81.25 97 MET A N 1
ATOM 755 C CA . MET A 1 97 ? 20.496 -11.256 3.243 1.00 81.25 97 MET A CA 1
ATOM 756 C C . MET A 1 97 ? 21.443 -10.062 3.053 1.00 81.25 97 MET A C 1
ATOM 758 O O . MET A 1 97 ? 21.760 -9.328 3.995 1.00 81.25 97 MET A O 1
ATOM 762 N N . LYS A 1 98 ? 21.926 -9.883 1.819 1.00 82.19 98 LYS A N 1
ATOM 763 C CA . LYS A 1 98 ? 22.777 -8.751 1.448 1.00 82.19 98 LYS A CA 1
ATOM 764 C C . LYS A 1 98 ? 21.968 -7.468 1.625 1.00 82.19 98 LYS A C 1
ATOM 766 O O . LYS A 1 98 ? 20.856 -7.369 1.121 1.00 82.19 98 LYS A O 1
ATOM 771 N N . LYS A 1 99 ? 22.540 -6.479 2.312 1.00 73.56 99 LYS A N 1
ATOM 772 C CA . LYS A 1 99 ? 21.949 -5.140 2.362 1.00 73.56 99 LYS A CA 1
ATOM 773 C C . LYS A 1 99 ? 21.966 -4.556 0.954 1.00 73.56 99 LYS A C 1
ATOM 775 O O . LYS A 1 99 ? 23.036 -4.448 0.353 1.00 73.56 99 LYS A O 1
ATOM 780 N N . VAL A 1 100 ? 20.794 -4.201 0.459 1.00 76.69 100 VAL A N 1
ATOM 781 C CA . VAL A 1 100 ? 20.612 -3.480 -0.799 1.00 76.69 100 VAL A CA 1
ATOM 782 C C . VAL A 1 100 ? 20.200 -2.041 -0.492 1.00 76.69 100 VAL A C 1
ATOM 784 O O . VAL A 1 100 ? 19.724 -1.752 0.609 1.00 76.69 100 VAL A O 1
ATOM 787 N N . GLY A 1 101 ? 20.454 -1.125 -1.428 1.00 71.62 101 GLY A N 1
ATOM 788 C CA . GLY A 1 101 ? 19.852 0.205 -1.368 1.00 71.62 101 GLY A CA 1
ATOM 789 C C . GLY A 1 101 ? 18.340 0.069 -1.529 1.00 71.62 101 GLY A C 1
ATOM 790 O O . GLY A 1 101 ? 17.894 -0.740 -2.335 1.00 71.62 101 GLY A O 1
ATOM 791 N N . ILE A 1 102 ? 17.570 0.820 -0.746 1.00 69.56 102 ILE A N 1
ATOM 792 C CA . ILE A 1 102 ? 16.107 0.835 -0.828 1.00 69.56 102 ILE A CA 1
ATOM 793 C C . ILE A 1 102 ? 15.694 2.244 -1.237 1.00 69.56 102 ILE A C 1
ATOM 795 O O . ILE A 1 102 ? 16.097 3.214 -0.589 1.00 69.56 102 ILE A O 1
ATOM 799 N N . THR A 1 103 ? 14.896 2.346 -2.296 1.00 72.81 103 THR A N 1
ATOM 800 C CA . THR A 1 103 ? 14.212 3.588 -2.660 1.00 72.81 103 THR A CA 1
ATOM 801 C C . THR A 1 103 ? 12.891 3.655 -1.911 1.00 72.81 103 THR A C 1
ATOM 803 O O . THR A 1 103 ? 12.160 2.669 -1.818 1.00 72.81 103 THR A O 1
ATOM 806 N N . LEU A 1 104 ? 12.615 4.820 -1.335 1.00 71.31 104 LEU A N 1
ATOM 807 C CA . LEU A 1 104 ? 11.398 5.084 -0.589 1.00 71.31 104 LEU A CA 1
ATOM 808 C C . LEU A 1 104 ? 10.476 5.943 -1.443 1.00 71.31 104 LEU A C 1
ATOM 810 O O . LEU A 1 104 ? 10.780 7.117 -1.669 1.00 71.31 104 LEU A O 1
ATOM 814 N N . SER A 1 105 ? 9.354 5.372 -1.862 1.00 76.62 105 SER A N 1
ATOM 815 C CA . SER A 1 105 ? 8.401 6.049 -2.736 1.00 76.62 105 SER A CA 1
ATOM 816 C C . SER A 1 105 ? 7.119 6.334 -1.968 1.00 76.62 105 SER A C 1
ATOM 818 O O . SER A 1 105 ? 6.640 5.522 -1.173 1.00 76.62 105 SER A O 1
ATOM 820 N N . MET A 1 106 ? 6.604 7.548 -2.135 1.00 76.75 106 MET A N 1
ATOM 821 C CA . MET A 1 106 ? 5.464 8.053 -1.379 1.00 76.75 106 MET A CA 1
ATOM 822 C C . MET A 1 106 ? 4.408 8.567 -2.347 1.00 76.75 106 MET A C 1
ATOM 824 O O . MET A 1 106 ? 4.733 9.345 -3.245 1.00 76.75 106 MET A O 1
ATOM 828 N N . ASP A 1 107 ? 3.162 8.153 -2.144 1.00 82.12 107 ASP A N 1
ATOM 829 C CA . ASP A 1 107 ? 2.024 8.618 -2.932 1.00 82.12 107 ASP A CA 1
ATOM 830 C C . ASP A 1 107 ? 0.746 8.680 -2.090 1.00 82.12 107 ASP A C 1
ATOM 832 O O . ASP A 1 107 ? 0.644 8.106 -1.006 1.00 82.12 107 ASP A O 1
ATOM 836 N N . GLU A 1 108 ? -0.250 9.367 -2.626 1.00 80.12 108 GLU A N 1
ATOM 837 C CA . GLU A 1 108 ? -1.614 9.385 -2.133 1.00 80.12 108 GLU A CA 1
ATOM 838 C C . GLU A 1 108 ? -2.481 8.445 -2.976 1.00 80.12 108 GLU A C 1
ATOM 840 O O . GLU A 1 108 ? -2.512 8.495 -4.210 1.00 80.12 108 GLU A O 1
ATOM 845 N N . ILE A 1 109 ? -3.221 7.575 -2.292 1.00 82.06 109 ILE A N 1
ATOM 846 C CA . ILE A 1 109 ? -4.197 6.684 -2.915 1.00 82.06 109 ILE A CA 1
ATOM 847 C C . ILE A 1 109 ? -5.588 7.150 -2.510 1.00 82.06 109 ILE A C 1
ATOM 849 O O . ILE A 1 109 ? -5.864 7.357 -1.327 1.00 82.06 109 ILE A O 1
ATOM 853 N N . THR A 1 110 ? -6.483 7.282 -3.489 1.00 86.06 110 THR A N 1
ATOM 854 C CA . THR A 1 110 ? -7.891 7.569 -3.217 1.00 86.06 110 THR A CA 1
ATOM 855 C C . THR A 1 110 ? -8.509 6.428 -2.410 1.00 86.06 110 THR A C 1
ATOM 857 O O . THR A 1 110 ? -8.408 5.256 -2.768 1.00 86.06 110 THR A O 1
ATOM 860 N N . SER A 1 111 ? -9.175 6.785 -1.323 1.00 88.81 111 SER A N 1
ATOM 861 C CA . SER A 1 111 ? -9.853 5.901 -0.388 1.00 88.81 111 SER A CA 1
ATOM 862 C C . SER A 1 111 ? -11.321 6.284 -0.284 1.00 88.81 111 SER A C 1
ATOM 864 O O . SER A 1 111 ? -11.698 7.449 -0.420 1.00 88.81 111 SER A O 1
ATOM 866 N N . ASP A 1 112 ? -12.153 5.310 0.074 1.00 89.69 112 ASP A N 1
ATOM 867 C CA . ASP A 1 112 ? -13.481 5.608 0.589 1.00 89.69 112 ASP A CA 1
ATOM 868 C C . ASP A 1 112 ? -13.345 6.514 1.819 1.00 89.69 112 ASP A C 1
ATOM 870 O O . ASP A 1 112 ? -12.666 6.162 2.788 1.00 89.69 112 ASP A O 1
ATOM 874 N N . GLY A 1 113 ? -14.007 7.670 1.798 1.00 91.31 113 GLY A N 1
ATOM 875 C CA . GLY A 1 113 ? -14.037 8.578 2.939 1.00 91.31 113 GLY A CA 1
ATOM 876 C C . GLY A 1 113 ? -14.760 7.936 4.119 1.00 91.31 113 GLY A C 1
ATOM 877 O O . GLY A 1 113 ? -15.992 7.943 4.177 1.00 91.31 113 GLY A O 1
ATOM 878 N N . ARG A 1 114 ? -14.004 7.377 5.071 1.00 93.88 114 ARG A N 1
ATOM 879 C CA . ARG A 1 114 ? -14.537 6.711 6.267 1.00 93.88 114 ARG A CA 1
ATOM 880 C C . ARG A 1 114 ? -13.709 7.049 7.498 1.00 93.88 114 ARG A C 1
ATOM 882 O O . ARG A 1 114 ? -12.487 7.103 7.442 1.00 93.88 114 ARG A O 1
ATOM 889 N N . LEU A 1 115 ? -14.394 7.207 8.629 1.00 95.19 115 LEU A N 1
ATOM 890 C CA . LEU A 1 115 ? -13.746 7.306 9.934 1.00 95.19 115 LEU A CA 1
ATOM 891 C C . LEU A 1 115 ? -13.439 5.908 10.465 1.00 95.19 115 LEU A C 1
ATOM 893 O O . LEU A 1 115 ? -14.281 5.012 10.383 1.00 95.19 115 LEU A O 1
ATOM 897 N N . CYS A 1 116 ? -12.258 5.741 11.047 1.00 95.06 116 CYS A N 1
ATOM 898 C CA . CYS A 1 116 ? -11.838 4.497 11.684 1.00 95.06 116 CYS A CA 1
ATOM 899 C C . CYS A 1 116 ? -11.342 4.788 13.102 1.00 95.06 116 CYS A C 1
ATOM 901 O O . CYS A 1 116 ? -10.687 5.801 13.327 1.00 95.06 116 CYS A O 1
ATOM 903 N N . TYR A 1 117 ? -11.649 3.915 14.061 1.00 96.12 117 TYR A N 1
ATOM 904 C CA . TYR A 1 117 ? -11.071 3.993 15.400 1.00 96.12 117 TYR A CA 1
ATOM 905 C C . TYR A 1 117 ? -9.871 3.054 15.492 1.00 96.12 117 TYR A C 1
ATOM 907 O O . TYR A 1 117 ? -10.008 1.841 15.329 1.00 96.12 117 TYR A O 1
ATOM 915 N N . LEU A 1 118 ? -8.703 3.628 15.760 1.00 94.75 118 LEU A N 1
ATOM 916 C CA . LEU A 1 118 ? -7.453 2.915 15.952 1.00 94.75 118 LEU A CA 1
ATOM 917 C C . LEU A 1 118 ? -7.321 2.549 17.427 1.00 94.75 118 LEU A C 1
ATOM 919 O O . LEU A 1 118 ? -6.933 3.367 18.259 1.00 94.75 118 LEU A O 1
ATOM 923 N N . THR A 1 119 ? -7.642 1.301 17.758 1.00 94.38 119 THR A N 1
ATOM 924 C CA . THR A 1 119 ? -7.606 0.806 19.143 1.00 94.38 119 THR A CA 1
ATOM 925 C C . THR A 1 119 ? -6.214 0.866 19.767 1.00 94.38 119 THR A C 1
ATOM 927 O O . THR A 1 119 ? -6.100 1.012 20.978 1.00 94.38 119 THR A O 1
ATOM 930 N N . GLU A 1 120 ? -5.158 0.743 18.960 1.00 91.44 120 GLU A N 1
ATOM 931 C CA . GLU A 1 120 ? -3.772 0.724 19.443 1.00 91.44 120 GLU A CA 1
ATOM 932 C C . GLU A 1 120 ? -3.297 2.094 19.935 1.00 91.44 120 GLU A C 1
ATOM 934 O O . GLU A 1 120 ? -2.653 2.184 20.980 1.00 91.44 120 GLU A O 1
ATOM 939 N N . SER A 1 121 ? -3.629 3.162 19.204 1.00 92.81 121 SER A N 1
ATOM 940 C CA . SER A 1 121 ? -3.260 4.534 19.568 1.00 92.81 121 SER A CA 1
ATOM 941 C C . SER A 1 121 ? -4.359 5.281 20.328 1.00 92.81 121 SER A C 1
ATOM 943 O O . SER A 1 121 ? -4.103 6.371 20.842 1.00 92.81 121 SER A O 1
ATOM 945 N N . ASP A 1 122 ? -5.548 4.680 20.456 1.00 96.38 122 ASP A N 1
ATOM 946 C CA . ASP A 1 122 ? -6.765 5.301 20.986 1.00 96.38 122 ASP A CA 1
ATOM 947 C C . ASP A 1 122 ? -7.175 6.551 20.189 1.00 96.38 122 ASP A C 1
ATOM 949 O O . ASP A 1 122 ? -7.594 7.553 20.760 1.00 96.38 122 ASP A O 1
ATOM 953 N N . GLU A 1 123 ? -7.044 6.522 18.861 1.00 96.25 123 GLU A N 1
ATOM 954 C CA . GLU A 1 123 ? -7.259 7.688 17.989 1.00 96.25 123 GLU A CA 1
ATOM 955 C C . GLU A 1 123 ? -8.321 7.443 16.915 1.00 96.25 123 GLU A C 1
ATOM 957 O O . GLU A 1 123 ? -8.585 6.312 16.511 1.00 96.25 123 GLU A O 1
ATOM 962 N N . ILE A 1 124 ? -8.944 8.520 16.432 1.00 96.38 124 ILE A N 1
ATOM 963 C CA . ILE A 1 124 ? -9.850 8.485 15.277 1.00 96.38 124 ILE A CA 1
ATOM 964 C C . ILE A 1 124 ? -9.074 8.883 14.018 1.00 96.38 124 ILE A C 1
ATOM 966 O O . ILE A 1 124 ? -8.622 10.019 13.902 1.00 96.38 124 ILE A O 1
ATOM 970 N N . ALA A 1 125 ? -8.966 7.959 13.068 1.00 95.31 125 ALA A N 1
ATOM 971 C CA . ALA A 1 125 ? -8.370 8.149 11.751 1.00 95.31 125 ALA A CA 1
ATOM 972 C C . ALA A 1 125 ? -9.424 8.457 10.671 1.00 95.31 125 ALA A C 1
ATOM 974 O O . ALA A 1 125 ? -10.631 8.320 10.895 1.00 95.31 125 ALA A O 1
ATOM 975 N N . GLY A 1 126 ? -8.953 8.839 9.479 1.00 93.62 126 GLY A N 1
ATOM 976 C CA . GLY A 1 126 ? -9.802 9.117 8.312 1.00 93.62 126 GLY A CA 1
ATOM 977 C C . GLY A 1 126 ? -10.276 10.569 8.201 1.00 93.62 126 GLY A C 1
ATOM 978 O O . GLY A 1 126 ? -11.230 10.858 7.486 1.00 93.62 126 GLY A O 1
ATOM 979 N N . LEU A 1 127 ? -9.638 11.495 8.914 1.00 94.88 127 LEU A N 1
ATOM 980 C CA . LEU A 1 127 ? -9.889 12.934 8.813 1.00 94.88 127 LEU A CA 1
ATOM 981 C C . LEU A 1 127 ? -8.772 13.608 8.013 1.00 94.88 127 LEU A C 1
ATOM 983 O O . LEU A 1 127 ? -7.633 13.152 8.037 1.00 94.88 127 LEU A O 1
ATOM 987 N N . CYS A 1 128 ? -9.088 14.702 7.322 1.00 92.12 128 CYS A N 1
ATOM 988 C CA . CYS A 1 128 ? -8.090 15.464 6.571 1.00 92.12 128 CYS A CA 1
ATOM 989 C C . CYS A 1 128 ? -7.055 16.145 7.482 1.00 92.12 128 CYS A C 1
ATOM 991 O O . CYS A 1 128 ? -7.343 16.454 8.645 1.00 92.12 128 CYS A O 1
ATOM 993 N N . GLU A 1 129 ? -5.897 16.513 6.925 1.00 86.38 129 GLU A N 1
ATOM 994 C CA . GLU A 1 129 ? -4.805 17.153 7.676 1.00 86.38 129 GLU A CA 1
ATOM 995 C C . GLU A 1 129 ? -5.180 18.491 8.341 1.00 86.38 129 GLU A C 1
ATOM 997 O O . GLU A 1 129 ? -4.600 18.872 9.361 1.00 86.38 129 GLU A O 1
ATOM 1002 N N . HIS A 1 130 ? -6.178 19.202 7.806 1.00 87.88 130 HIS A N 1
ATOM 1003 C CA . HIS A 1 130 ? -6.644 20.482 8.346 1.00 87.88 130 HIS A CA 1
ATOM 1004 C C . HIS A 1 130 ? -7.346 20.342 9.705 1.00 87.88 130 HIS A C 1
ATOM 1006 O O . HIS A 1 130 ? -7.559 21.329 10.410 1.00 87.88 130 HIS A O 1
ATOM 1012 N N . THR A 1 131 ? -7.667 19.115 10.119 1.00 92.69 131 THR A N 1
ATOM 1013 C CA . THR A 1 131 ? -8.358 18.839 11.382 1.00 92.69 131 THR A CA 1
ATOM 1014 C C . THR A 1 131 ? -7.597 19.362 12.594 1.00 92.69 131 THR A C 1
ATOM 1016 O O . THR A 1 131 ? -8.219 19.860 13.534 1.00 92.69 131 THR A O 1
ATOM 1019 N N . LYS A 1 132 ? -6.259 19.360 12.543 1.00 92.19 132 LYS A N 1
ATOM 1020 C CA . LYS A 1 132 ? -5.387 19.864 13.616 1.00 92.19 132 LYS A CA 1
ATOM 1021 C C . LYS A 1 132 ? -5.631 21.333 13.982 1.00 92.19 132 LYS A C 1
ATOM 1023 O O . LYS A 1 132 ? -5.322 21.743 15.097 1.00 92.19 132 LYS A O 1
ATOM 1028 N N . TYR A 1 133 ? -6.197 22.130 13.070 1.00 94.62 133 TYR A N 1
ATOM 1029 C CA . TYR A 1 133 ? -6.518 23.538 13.326 1.00 94.62 133 TYR A CA 1
ATOM 1030 C C . TYR A 1 133 ? -7.805 23.727 14.137 1.00 94.62 133 TYR A C 1
ATOM 1032 O O . TYR A 1 133 ? -7.997 24.774 14.752 1.00 94.62 133 TYR A O 1
ATOM 1040 N N . HIS A 1 134 ? -8.680 22.720 14.153 1.00 96.25 134 HIS A N 1
ATOM 1041 C CA . HIS A 1 134 ? -9.993 22.785 14.796 1.00 96.25 134 HIS A CA 1
ATOM 1042 C C . HIS A 1 134 ? -10.109 21.859 16.005 1.00 96.25 134 HIS A C 1
ATOM 1044 O O . HIS A 1 134 ? -10.815 22.180 16.961 1.00 96.25 134 HIS A O 1
ATOM 1050 N N . ILE A 1 135 ? -9.420 20.719 15.974 1.00 95.75 135 ILE A N 1
ATOM 1051 C CA . ILE A 1 135 ? -9.478 19.686 17.002 1.00 95.75 135 ILE A CA 1
ATOM 1052 C C . ILE A 1 135 ? -8.035 19.366 17.423 1.00 95.75 135 ILE A C 1
ATOM 1054 O O . ILE A 1 135 ? -7.320 18.705 16.673 1.00 95.75 135 ILE A O 1
ATOM 1058 N N . PRO A 1 136 ? -7.587 19.823 18.613 1.00 93.62 136 PRO A N 1
ATOM 1059 C CA . PRO A 1 136 ? -6.189 19.690 19.040 1.00 93.62 136 PRO A CA 1
ATOM 1060 C C . PRO A 1 136 ? -5.710 18.251 19.259 1.00 93.62 136 PRO A C 1
ATOM 1062 O O . PRO A 1 136 ? -4.511 18.006 19.324 1.00 93.62 136 PRO A O 1
ATOM 1065 N N . SER A 1 137 ? -6.635 17.312 19.460 1.00 95.06 137 SER A N 1
ATOM 1066 C CA . SER A 1 137 ? -6.328 15.906 19.697 1.00 95.06 137 SER A CA 1
ATOM 1067 C C . SER A 1 137 ? -7.445 15.028 19.159 1.00 95.06 137 SER A C 1
ATOM 1069 O O . SER A 1 137 ? -8.621 15.290 19.409 1.00 95.06 137 SER A O 1
ATOM 1071 N N . LEU A 1 138 ? -7.058 13.963 18.461 1.00 95.88 138 LEU A N 1
ATOM 1072 C CA . LEU A 1 138 ? -7.965 12.946 17.929 1.00 95.88 138 LEU A CA 1
ATOM 1073 C C . LEU A 1 138 ? -8.055 11.708 18.820 1.00 95.88 138 LEU A C 1
ATOM 1075 O O . LEU A 1 138 ? -8.661 10.712 18.428 1.00 95.88 138 LEU A O 1
ATOM 1079 N N . ARG A 1 139 ? -7.486 11.776 20.029 1.00 96.19 139 ARG A N 1
ATOM 1080 C CA . ARG A 1 139 ? -7.568 10.692 21.005 1.00 96.19 139 ARG A CA 1
ATOM 1081 C C . ARG A 1 139 ? -8.966 10.580 21.583 1.00 96.19 139 ARG A C 1
ATOM 1083 O O . ARG A 1 139 ? -9.468 11.552 22.140 1.00 96.19 139 ARG A O 1
ATOM 1090 N N . MET A 1 140 ? -9.574 9.403 21.499 1.00 96.19 140 MET A N 1
ATOM 1091 C CA . MET A 1 140 ? -10.934 9.174 21.981 1.00 96.19 140 MET A CA 1
ATOM 1092 C C . MET A 1 140 ? -11.012 9.315 23.507 1.00 96.19 140 MET A C 1
ATOM 1094 O O . MET A 1 140 ? -11.916 9.967 24.036 1.00 96.19 140 MET A O 1
ATOM 1098 N N . GLY A 1 141 ? -10.029 8.778 24.234 1.00 94.31 141 GLY A N 1
ATOM 1099 C CA . GLY A 1 141 ? -9.979 8.856 25.686 1.00 94.31 141 GLY A CA 1
ATOM 1100 C C . GLY A 1 141 ? -11.137 8.104 26.348 1.00 94.31 141 GLY A C 1
ATOM 1101 O O . GLY A 1 141 ? -11.575 7.049 25.905 1.00 94.31 141 GLY A O 1
ATOM 1102 N N . LYS A 1 142 ? -11.641 8.631 27.472 1.00 95.88 142 LYS A N 1
ATOM 1103 C CA . LYS A 1 142 ? -12.646 7.932 28.304 1.00 95.88 142 LYS A CA 1
ATOM 1104 C C . LYS A 1 142 ? -14.099 8.282 27.980 1.00 95.88 142 LYS A C 1
ATOM 1106 O O . LYS A 1 142 ? -14.999 7.803 28.666 1.00 95.88 142 LYS A O 1
ATOM 1111 N N . ASN A 1 143 ? -14.347 9.179 27.030 1.00 94.12 143 ASN A N 1
ATOM 1112 C CA . ASN A 1 143 ? -15.693 9.662 26.742 1.00 94.12 143 ASN A CA 1
ATOM 1113 C C . ASN A 1 143 ? -15.869 9.995 25.255 1.00 94.12 143 ASN A C 1
ATOM 1115 O O . ASN A 1 143 ? -14.916 10.091 24.499 1.00 94.12 143 ASN A O 1
ATOM 1119 N N . ILE A 1 144 ? -17.117 10.197 24.841 1.00 96.12 144 ILE A N 1
ATOM 1120 C CA . ILE A 1 144 ? -17.487 10.438 23.439 1.00 96.12 144 ILE A CA 1
ATOM 1121 C C . ILE A 1 144 ? -17.357 11.909 23.002 1.00 96.12 144 ILE A C 1
ATOM 1123 O O . ILE A 1 144 ? -17.868 12.289 21.949 1.00 96.12 144 ILE A O 1
ATOM 1127 N N . THR A 1 145 ? -16.697 12.763 23.795 1.00 96.94 145 THR A N 1
ATOM 1128 C CA . THR A 1 145 ? -16.637 14.215 23.532 1.00 96.94 145 THR A CA 1
ATOM 1129 C C . THR A 1 145 ? -15.920 14.515 22.220 1.00 96.94 145 THR A C 1
ATOM 1131 O O . THR A 1 145 ? -16.387 15.349 21.450 1.00 96.94 145 THR A O 1
ATOM 1134 N N . ILE A 1 146 ? -14.828 13.802 21.931 1.00 96.88 146 ILE A N 1
ATOM 1135 C CA . ILE A 1 146 ? -14.066 13.981 20.689 1.00 96.88 146 ILE A CA 1
ATOM 1136 C C . ILE A 1 146 ? -14.880 13.541 19.471 1.00 96.88 146 ILE A C 1
ATOM 1138 O O . ILE A 1 146 ? -14.951 14.282 18.494 1.00 96.88 146 ILE A O 1
ATOM 1142 N N . ALA A 1 147 ? -15.596 12.416 19.552 1.00 96.75 147 ALA A N 1
ATOM 1143 C CA . ALA A 1 147 ? -16.499 11.990 18.483 1.00 96.75 147 ALA A CA 1
ATOM 1144 C C . ALA A 1 147 ? -17.609 13.024 18.207 1.00 96.75 147 ALA A C 1
ATOM 1146 O O . ALA A 1 147 ? -17.918 13.308 17.048 1.00 96.75 147 ALA A O 1
ATOM 1147 N N . HIS A 1 148 ? -18.175 13.642 19.251 1.00 97.69 148 HIS A N 1
ATOM 1148 C CA . HIS A 1 148 ? -19.130 14.741 19.081 1.00 97.69 148 HIS A CA 1
ATOM 1149 C C . HIS A 1 148 ? -18.491 15.984 18.459 1.00 97.69 148 HIS A C 1
ATOM 1151 O O . HIS A 1 148 ? -19.088 16.567 17.558 1.00 97.69 148 HIS A O 1
ATOM 1157 N N . ALA A 1 149 ? -17.291 16.373 18.897 1.00 97.38 149 ALA A N 1
ATOM 1158 C CA . ALA A 1 149 ? -16.572 17.516 18.339 1.00 97.38 149 ALA A CA 1
ATOM 1159 C C . ALA A 1 149 ? -16.277 17.325 16.843 1.00 97.38 149 ALA A C 1
ATOM 1161 O O . ALA A 1 149 ? -16.542 18.230 16.055 1.00 97.38 149 ALA A O 1
ATOM 1162 N N . ILE A 1 150 ? -15.824 16.130 16.446 1.00 97.31 150 ILE A N 1
ATOM 1163 C CA . ILE A 1 150 ? -15.607 15.756 15.041 1.00 97.31 150 ILE A CA 1
ATOM 1164 C C . ILE A 1 150 ? -16.921 15.832 14.261 1.00 97.31 150 ILE A C 1
ATOM 1166 O O . ILE A 1 150 ? -16.981 16.485 13.225 1.00 97.31 150 ILE A O 1
ATOM 1170 N N . CYS A 1 151 ? -17.995 15.218 14.767 1.00 97.50 151 CYS A N 1
ATOM 1171 C CA . CYS A 1 151 ? -19.301 15.219 14.103 1.00 97.50 151 CYS A CA 1
ATOM 1172 C C . CYS A 1 151 ? -19.844 16.641 13.891 1.00 97.50 151 CYS A C 1
ATOM 1174 O O . CYS A 1 151 ? -20.335 16.959 12.809 1.00 97.50 151 CYS A O 1
ATOM 1176 N N . THR A 1 152 ? -19.727 17.508 14.898 1.00 97.88 152 THR A N 1
ATOM 1177 C CA . THR A 1 152 ? -20.112 18.920 14.790 1.00 97.88 152 THR A CA 1
ATOM 1178 C C . THR A 1 152 ? -19.242 19.651 13.771 1.00 97.88 152 THR A C 1
ATOM 1180 O O . THR A 1 152 ? -19.781 20.314 12.893 1.00 97.88 152 THR A O 1
ATOM 1183 N N . ALA A 1 153 ? -17.919 19.485 13.821 1.00 97.56 153 ALA A N 1
ATOM 1184 C CA . ALA A 1 153 ? -17.004 20.155 12.901 1.00 97.56 153 ALA A CA 1
ATOM 1185 C C . ALA A 1 153 ? -17.200 19.722 11.436 1.00 97.56 153 ALA A C 1
ATOM 1187 O O . ALA A 1 153 ? -17.113 20.565 10.547 1.00 97.56 153 ALA A O 1
ATOM 1188 N N . VAL A 1 154 ? -17.510 18.443 11.183 1.00 97.19 154 VAL A N 1
ATOM 1189 C CA . VAL A 1 154 ? -17.860 17.943 9.841 1.00 97.19 154 VAL A CA 1
ATOM 1190 C C . VAL A 1 154 ? -19.180 18.550 9.360 1.00 97.19 154 VAL A C 1
ATOM 1192 O O . VAL A 1 154 ? -19.265 19.008 8.226 1.00 97.19 154 VAL A O 1
ATOM 1195 N N . LYS A 1 155 ? -20.210 18.602 10.217 1.00 97.44 155 LYS A N 1
ATOM 1196 C CA . LYS A 1 155 ? -21.514 19.204 9.872 1.00 97.44 155 LYS A CA 1
ATOM 1197 C C . LYS A 1 155 ? -21.436 20.705 9.605 1.00 97.44 155 LYS A C 1
ATOM 1199 O O . LYS A 1 155 ? -22.233 21.223 8.835 1.00 97.44 155 LYS A O 1
ATOM 1204 N N . GLU A 1 156 ? -20.515 21.387 10.272 1.00 97.69 156 GLU A N 1
ATOM 1205 C CA . GLU A 1 156 ? -20.234 22.811 10.079 1.00 97.69 156 GLU A CA 1
ATOM 1206 C C . GLU A 1 156 ? -19.238 23.072 8.936 1.00 97.69 156 GLU A C 1
ATOM 1208 O O . GLU A 1 156 ? -18.803 24.209 8.777 1.00 97.69 156 GLU A O 1
ATOM 1213 N N . GLU A 1 157 ? -18.843 22.038 8.179 1.00 96.31 157 GLU A N 1
ATOM 1214 C CA . GLU A 1 157 ? -17.887 22.113 7.062 1.00 96.31 157 GLU A CA 1
ATOM 1215 C C . GLU A 1 157 ? -16.515 22.705 7.447 1.00 96.31 157 GLU A C 1
ATOM 1217 O O . GLU A 1 157 ? -15.761 23.187 6.605 1.00 96.31 157 GLU A O 1
ATOM 1222 N N . LYS A 1 158 ? -16.150 22.647 8.735 1.00 96.88 158 LYS A N 1
ATOM 1223 C CA . LYS A 1 158 ? -14.837 23.096 9.235 1.00 96.88 158 LYS A CA 1
ATOM 1224 C C . LYS A 1 158 ? -13.739 22.074 8.961 1.00 96.88 158 LYS A C 1
ATOM 1226 O O . LYS A 1 158 ? -12.575 22.431 8.825 1.00 96.88 158 LYS A O 1
ATOM 1231 N N . ILE A 1 159 ? -14.109 20.798 8.919 1.00 96.69 159 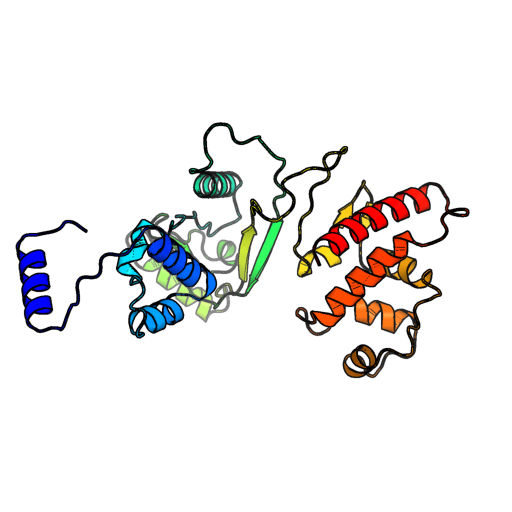ILE A N 1
ATOM 1232 C CA . ILE A 1 159 ? -13.232 19.674 8.580 1.00 96.69 159 ILE A CA 1
ATOM 1233 C C . ILE A 1 159 ? -13.982 18.729 7.639 1.00 96.69 159 ILE A C 1
ATOM 1235 O O . ILE A 1 159 ? -15.212 18.747 7.592 1.00 96.69 159 ILE A O 1
ATOM 1239 N N . HIS A 1 160 ? -13.259 17.871 6.925 1.00 95.69 160 HIS A N 1
ATOM 1240 C CA . HIS A 1 160 ? -13.851 16.843 6.073 1.00 95.69 160 HIS A CA 1
ATOM 1241 C C . HIS A 1 160 ? -13.211 15.475 6.320 1.00 95.69 160 HIS A C 1
ATOM 1243 O O . HIS A 1 160 ? -12.124 15.353 6.893 1.00 95.69 160 HIS A O 1
ATOM 1249 N N . ILE A 1 161 ? -13.928 14.434 5.904 1.00 96.25 161 ILE A N 1
ATOM 1250 C CA . ILE A 1 161 ? -13.438 13.058 5.936 1.00 96.25 161 ILE A CA 1
ATOM 1251 C C . ILE A 1 161 ? -12.421 12.916 4.803 1.00 96.25 161 ILE A C 1
ATOM 1253 O O . ILE A 1 161 ? -12.728 13.252 3.660 1.00 96.25 161 ILE A O 1
ATOM 1257 N N . GLY A 1 162 ? -11.214 12.465 5.136 1.00 91.62 162 GLY A N 1
ATOM 1258 C CA . GLY A 1 162 ? -10.147 12.266 4.163 1.00 91.62 162 GLY A CA 1
ATOM 1259 C C . GLY A 1 162 ? -10.562 11.224 3.130 1.00 91.62 162 GLY A C 1
ATOM 1260 O O . GLY A 1 162 ? -11.062 10.160 3.488 1.00 91.62 162 GLY A O 1
ATOM 1261 N N . GLN A 1 163 ? -10.374 11.548 1.855 1.00 89.94 163 GLN A N 1
ATOM 1262 C CA . GLN A 1 163 ? -10.615 10.641 0.725 1.00 89.94 163 GLN A CA 1
ATOM 1263 C C . GLN A 1 163 ? -9.307 10.148 0.111 1.00 89.94 163 GLN A C 1
ATOM 1265 O O . GLN A 1 163 ? -9.312 9.509 -0.933 1.00 89.94 163 GLN A O 1
ATOM 1270 N N . GLU A 1 164 ? -8.186 10.454 0.749 1.00 85.88 164 GLU A N 1
ATOM 1271 C CA . GLU A 1 164 ? -6.849 10.108 0.303 1.00 85.88 164 GLU A CA 1
ATOM 1272 C C . GLU A 1 164 ? -6.096 9.544 1.503 1.00 85.88 164 GLU A C 1
ATOM 1274 O O . GLU A 1 164 ? -6.201 10.054 2.623 1.00 85.88 164 GLU A O 1
ATOM 1279 N N . ILE A 1 165 ? -5.378 8.451 1.275 1.00 80.75 165 ILE A N 1
ATOM 1280 C CA . ILE A 1 165 ? -4.476 7.851 2.248 1.00 80.75 165 ILE A CA 1
ATOM 1281 C C . ILE A 1 165 ? -3.071 8.034 1.704 1.00 80.75 165 ILE A C 1
ATOM 1283 O O . ILE A 1 165 ? -2.762 7.581 0.602 1.00 80.75 165 ILE A O 1
ATOM 1287 N N . PHE A 1 166 ? -2.223 8.678 2.499 1.00 77.62 166 PHE A N 1
ATOM 1288 C CA . PHE A 1 166 ? -0.801 8.737 2.221 1.00 77.62 166 PHE A CA 1
ATOM 1289 C C . PHE A 1 166 ? -0.199 7.358 2.477 1.00 77.62 166 PHE A C 1
ATOM 1291 O O . PHE A 1 166 ? -0.166 6.881 3.616 1.00 77.62 166 PHE A O 1
ATOM 1298 N N . PHE A 1 167 ? 0.238 6.704 1.410 1.00 71.62 167 PHE A N 1
ATOM 1299 C CA . PHE A 1 167 ? 0.866 5.402 1.466 1.00 71.62 167 PHE A CA 1
ATOM 1300 C C . PHE A 1 167 ? 2.356 5.544 1.181 1.00 71.62 167 PHE A C 1
ATOM 1302 O O . PHE A 1 167 ? 2.792 6.272 0.289 1.00 71.62 167 PHE A O 1
ATOM 1309 N N . LEU A 1 168 ? 3.141 4.834 1.978 1.00 58.47 168 LEU A N 1
ATOM 1310 C CA . LEU A 1 168 ? 4.574 4.745 1.806 1.00 58.47 168 LEU A CA 1
ATOM 1311 C C . LEU A 1 168 ? 4.877 3.327 1.359 1.00 58.47 168 LEU A C 1
ATOM 1313 O O . LEU A 1 168 ? 4.701 2.372 2.116 1.00 58.47 168 LEU A O 1
ATOM 1317 N N . GLU A 1 169 ? 5.300 3.212 0.110 1.00 50.16 169 GLU A N 1
ATOM 1318 C CA . GLU A 1 169 ? 5.672 1.942 -0.473 1.00 50.16 169 GLU A CA 1
ATOM 1319 C C . GLU A 1 169 ? 7.185 1.784 -0.338 1.00 50.16 169 GLU A C 1
ATOM 1321 O O . GLU A 1 169 ? 7.978 2.569 -0.861 1.00 50.16 169 GLU A O 1
ATOM 1326 N N . SER A 1 170 ? 7.591 0.772 0.426 1.00 44.97 170 SER A N 1
ATOM 1327 C CA . SER A 1 170 ? 8.960 0.277 0.397 1.00 44.97 170 SER A CA 1
ATOM 1328 C C . SER A 1 170 ? 8.967 -0.919 -0.541 1.00 44.97 170 SER A C 1
ATOM 1330 O O . SER A 1 170 ? 8.489 -1.995 -0.182 1.00 44.97 170 SER A O 1
ATOM 1332 N N . LEU A 1 171 ? 9.489 -0.727 -1.746 1.00 43.59 171 LEU A N 1
ATOM 1333 C CA . LEU A 1 171 ? 9.621 -1.799 -2.723 1.00 43.59 171 LEU A CA 1
ATOM 1334 C C . LEU A 1 171 ? 10.811 -2.688 -2.332 1.00 43.59 171 LEU A C 1
ATOM 1336 O O . LEU A 1 171 ? 11.965 -2.322 -2.526 1.00 43.59 171 LEU A O 1
ATOM 1340 N N . ASP A 1 172 ? 10.518 -3.859 -1.769 1.00 45.25 172 ASP A N 1
ATOM 1341 C CA . ASP A 1 172 ? 11.412 -5.028 -1.769 1.00 45.25 172 ASP A CA 1
ATOM 1342 C C . ASP A 1 172 ? 10.658 -6.174 -2.446 1.00 45.25 172 ASP A C 1
ATOM 1344 O O . ASP A 1 172 ? 10.178 -7.131 -1.832 1.00 45.25 172 ASP A O 1
ATOM 1348 N N . ILE A 1 173 ? 10.416 -5.993 -3.742 1.00 42.41 173 ILE A N 1
ATOM 1349 C CA . ILE A 1 173 ? 9.735 -6.991 -4.550 1.00 42.41 173 ILE A CA 1
ATOM 1350 C C . ILE A 1 173 ? 10.827 -7.885 -5.128 1.00 42.41 173 ILE A C 1
ATOM 1352 O O . ILE A 1 173 ? 11.592 -7.456 -5.989 1.00 42.41 17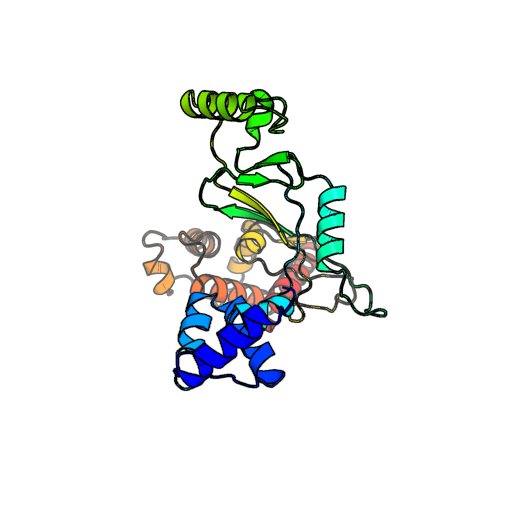3 ILE A O 1
ATOM 1356 N N . ASN A 1 174 ? 10.881 -9.143 -4.680 1.00 38.38 174 ASN A N 1
ATOM 1357 C CA . ASN A 1 174 ? 11.616 -10.219 -5.354 1.00 38.38 174 ASN A CA 1
ATOM 1358 C C . ASN A 1 174 ? 11.063 -10.373 -6.786 1.00 38.38 174 ASN A C 1
ATOM 1360 O O . ASN A 1 174 ? 10.174 -11.182 -7.032 1.00 38.38 174 ASN A O 1
ATOM 1364 N N . GLY A 1 175 ? 11.526 -9.534 -7.710 1.00 36.03 175 GLY A N 1
ATOM 1365 C CA . GLY A 1 175 ? 10.952 -9.387 -9.049 1.00 36.03 175 GLY A CA 1
ATOM 1366 C C . GLY A 1 175 ? 11.185 -8.018 -9.692 1.00 36.03 175 GLY A C 1
ATOM 1367 O O . GLY A 1 175 ? 11.098 -7.924 -10.910 1.00 36.03 175 GLY A O 1
ATOM 1368 N N . LEU A 1 176 ? 11.545 -6.989 -8.917 1.00 42.75 176 LEU A N 1
ATOM 1369 C CA . LEU A 1 176 ? 11.969 -5.683 -9.426 1.00 42.75 176 LEU A CA 1
ATOM 1370 C C . LEU A 1 176 ? 13.351 -5.342 -8.853 1.00 42.75 176 LEU A C 1
ATOM 1372 O O . LEU A 1 176 ? 13.541 -5.253 -7.648 1.00 42.75 176 LEU A O 1
ATOM 1376 N N . ASN A 1 177 ? 14.318 -5.283 -9.767 1.00 40.25 177 ASN A N 1
ATOM 1377 C CA . ASN A 1 177 ? 15.735 -4.946 -9.633 1.00 40.25 177 ASN A CA 1
ATOM 1378 C C . ASN A 1 177 ? 16.377 -5.008 -8.219 1.00 40.25 177 ASN A C 1
ATOM 1380 O O . ASN A 1 177 ? 16.593 -3.998 -7.557 1.00 40.25 177 ASN A O 1
ATOM 1384 N N . LEU A 1 178 ? 16.798 -6.209 -7.795 1.00 40.94 178 LEU A N 1
ATOM 1385 C CA . LEU A 1 178 ? 17.643 -6.425 -6.600 1.00 40.94 178 LEU A CA 1
ATOM 1386 C C . LEU A 1 178 ? 19.128 -6.065 -6.824 1.00 40.94 178 LEU A C 1
ATOM 1388 O O . LEU A 1 178 ? 19.982 -6.325 -5.967 1.00 40.94 178 LEU A O 1
ATOM 1392 N N . TYR A 1 179 ? 19.456 -5.516 -7.992 1.00 43.53 179 TYR A N 1
ATOM 1393 C CA . TYR A 1 179 ? 20.807 -5.163 -8.388 1.00 43.53 179 TYR A CA 1
ATOM 1394 C C . TYR A 1 179 ? 20.873 -3.667 -8.652 1.00 43.53 179 TYR A C 1
ATOM 1396 O O . TYR A 1 179 ? 20.201 -3.131 -9.520 1.00 43.53 179 TYR A O 1
ATOM 1404 N N . THR A 1 180 ? 21.727 -2.987 -7.901 1.00 45.72 180 THR A N 1
ATOM 1405 C CA . THR A 1 180 ? 22.125 -1.633 -8.256 1.00 45.72 180 THR A CA 1
ATOM 1406 C C . THR A 1 180 ? 23.103 -1.697 -9.425 1.00 45.72 180 THR A C 1
ATOM 1408 O O . THR A 1 180 ? 23.999 -2.552 -9.419 1.00 45.72 180 THR A O 1
ATOM 1411 N N . GLY A 1 181 ? 22.982 -0.784 -10.390 1.00 49.38 181 GLY A N 1
ATOM 1412 C CA . GLY A 1 181 ? 23.986 -0.621 -11.443 1.00 49.38 181 GLY A CA 1
ATOM 1413 C C . GLY A 1 181 ? 25.383 -0.307 -10.868 1.00 49.38 181 GLY A C 1
ATOM 1414 O O . GLY A 1 181 ? 25.506 0.007 -9.677 1.00 49.38 181 GLY A O 1
ATOM 1415 N N . PRO A 1 182 ? 26.455 -0.346 -11.683 1.00 44.50 182 PRO A N 1
ATOM 1416 C CA . PRO A 1 182 ? 27.833 -0.060 -11.252 1.00 44.50 182 PRO A CA 1
ATOM 1417 C C . PRO A 1 182 ? 28.015 1.285 -10.522 1.00 44.50 182 PRO A C 1
ATOM 1419 O O . PRO A 1 182 ? 28.989 1.453 -9.790 1.00 44.50 182 PRO A O 1
ATOM 1422 N N . ASN A 1 183 ? 27.058 2.206 -10.681 1.00 46.50 183 ASN A N 1
ATOM 1423 C CA . ASN A 1 183 ? 27.041 3.548 -10.098 1.00 46.50 183 ASN A CA 1
ATOM 1424 C C . ASN A 1 183 ? 26.045 3.728 -8.930 1.00 46.50 183 ASN A C 1
ATOM 1426 O O . ASN A 1 183 ? 25.808 4.853 -8.503 1.00 46.50 183 ASN A O 1
ATOM 1430 N N . ASN A 1 184 ? 25.483 2.648 -8.373 1.00 42.53 184 ASN A N 1
ATOM 1431 C CA . ASN A 1 184 ? 24.432 2.676 -7.336 1.00 42.53 184 ASN A CA 1
ATOM 1432 C C . ASN A 1 184 ? 23.061 3.210 -7.799 1.00 42.53 184 ASN A C 1
ATOM 1434 O O . ASN A 1 184 ? 22.284 3.705 -6.985 1.00 42.53 184 ASN A O 1
ATOM 1438 N N . GLU A 1 185 ? 22.750 3.103 -9.087 1.00 48.78 185 GLU A N 1
ATOM 1439 C CA . GLU A 1 185 ? 21.431 3.439 -9.635 1.00 48.78 185 GLU A CA 1
ATOM 1440 C C . GLU A 1 185 ? 20.390 2.390 -9.194 1.00 48.78 185 GLU A C 1
ATOM 1442 O O . GLU A 1 185 ? 20.688 1.190 -9.194 1.00 48.78 185 GLU A O 1
ATOM 1447 N N . VAL A 1 186 ? 19.198 2.839 -8.779 1.00 43.62 186 VAL A N 1
ATOM 1448 C CA . VAL A 1 186 ? 18.080 1.996 -8.313 1.00 43.62 186 VAL A CA 1
ATOM 1449 C C . VAL A 1 186 ? 16.840 2.311 -9.151 1.00 43.62 186 VAL A C 1
ATOM 1451 O O . VAL A 1 186 ? 16.495 3.480 -9.316 1.00 43.62 186 VAL A O 1
ATOM 1454 N N . GLN A 1 187 ? 16.164 1.278 -9.652 1.00 50.47 187 GLN A N 1
ATOM 1455 C CA . GLN A 1 187 ? 14.948 1.390 -10.459 1.00 50.47 187 GLN A CA 1
ATOM 1456 C C . GLN A 1 187 ? 13.701 1.447 -9.558 1.00 50.47 187 GLN A C 1
ATOM 1458 O O . GLN A 1 187 ? 13.495 0.557 -8.738 1.00 50.47 187 GLN A O 1
ATOM 1463 N N . ASP A 1 188 ? 12.859 2.470 -9.724 1.00 45.03 188 ASP A N 1
ATOM 1464 C CA . ASP A 1 188 ? 11.512 2.553 -9.140 1.00 45.03 188 ASP A CA 1
ATOM 1465 C C . ASP A 1 188 ? 10.488 2.567 -10.285 1.00 45.03 188 ASP A C 1
ATOM 1467 O O . ASP A 1 188 ? 10.620 3.356 -11.220 1.00 45.03 188 ASP A O 1
ATOM 1471 N N . LEU A 1 189 ? 9.503 1.666 -10.245 1.00 46.16 189 LEU A N 1
ATOM 1472 C CA . LEU A 1 189 ? 8.526 1.439 -11.312 1.00 46.16 189 LEU A CA 1
ATOM 1473 C C . LEU A 1 189 ? 7.110 1.823 -10.862 1.00 46.16 189 LEU A C 1
ATOM 1475 O O . LEU A 1 189 ? 6.202 0.999 -10.817 1.00 46.16 189 LEU A O 1
ATOM 1479 N N . ASN A 1 190 ? 6.895 3.112 -10.595 1.00 48.84 190 ASN A N 1
ATOM 1480 C CA . ASN A 1 190 ? 5.552 3.690 -10.522 1.00 48.84 190 ASN A CA 1
ATOM 1481 C C . ASN A 1 190 ? 5.280 4.572 -11.748 1.00 48.84 190 ASN A C 1
ATOM 1483 O O . ASN A 1 190 ? 5.529 5.777 -11.726 1.00 48.84 190 ASN A O 1
ATOM 1487 N N . TYR A 1 191 ? 4.758 3.987 -12.835 1.00 49.75 191 TYR A N 1
ATOM 1488 C CA . TYR A 1 191 ? 4.563 4.695 -14.111 1.00 49.75 191 TYR A CA 1
ATOM 1489 C C . TYR A 1 191 ? 3.717 5.981 -13.974 1.00 49.75 191 TYR A C 1
ATOM 1491 O O . TYR A 1 191 ? 3.918 6.928 -14.731 1.00 49.75 191 TYR A O 1
ATOM 1499 N N . LYS A 1 192 ? 2.816 6.062 -12.980 1.00 47.34 192 LYS A N 1
ATOM 1500 C CA . LYS A 1 192 ? 1.983 7.247 -12.703 1.00 47.34 192 LYS A CA 1
ATOM 1501 C C . LYS A 1 192 ? 2.811 8.445 -12.203 1.00 47.34 192 LYS A C 1
ATOM 1503 O O . LYS A 1 192 ? 2.462 9.585 -12.508 1.00 47.34 192 LYS A O 1
ATOM 1508 N N . HIS A 1 193 ? 3.919 8.205 -11.493 1.00 46.66 193 HIS A N 1
ATOM 1509 C CA . HIS A 1 193 ? 4.823 9.243 -10.956 1.00 46.66 193 HIS A CA 1
ATOM 1510 C C . HIS A 1 193 ? 6.131 9.389 -11.722 1.00 46.66 193 HIS A C 1
ATOM 1512 O O . HIS A 1 193 ? 6.673 10.493 -11.788 1.00 46.66 193 HIS A O 1
ATOM 1518 N N . ILE A 1 194 ? 6.577 8.315 -12.376 1.00 50.38 194 ILE A N 1
ATOM 1519 C CA . ILE A 1 194 ? 7.720 8.271 -13.296 1.00 50.38 194 ILE A CA 1
ATOM 1520 C C . ILE A 1 194 ? 7.658 9.422 -14.309 1.00 50.38 194 ILE A C 1
ATOM 1522 O O . ILE A 1 194 ? 8.659 10.073 -14.589 1.00 50.38 194 ILE A O 1
ATOM 1526 N N . PHE A 1 195 ? 6.476 9.756 -14.830 1.00 50.66 195 PHE A N 1
ATOM 1527 C CA . PHE A 1 195 ? 6.364 10.817 -15.836 1.00 50.66 195 PHE A CA 1
ATOM 1528 C C . PHE A 1 195 ? 6.267 12.240 -15.271 1.00 50.66 195 PHE A C 1
ATOM 1530 O O . PHE A 1 195 ? 6.177 13.191 -16.052 1.00 50.66 195 PHE A O 1
ATOM 1537 N N . LYS A 1 196 ? 6.272 12.434 -13.943 1.00 56.75 196 LYS A N 1
ATOM 1538 C CA . LYS A 1 196 ? 6.253 13.782 -13.352 1.00 56.75 196 LYS A CA 1
ATOM 1539 C C . LYS A 1 196 ? 7.664 14.370 -13.294 1.00 56.75 196 LYS A C 1
ATOM 1541 O O . LYS A 1 196 ? 7.869 15.475 -13.794 1.00 56.75 196 LYS A O 1
ATOM 1546 N N . SER A 1 197 ? 8.622 13.617 -12.756 1.00 61.38 197 SER A N 1
ATOM 1547 C CA . SER A 1 197 ? 10.060 13.886 -12.872 1.00 61.38 197 SER A CA 1
ATOM 1548 C C . SER A 1 197 ? 10.876 12.741 -12.264 1.00 61.38 197 SER A C 1
ATOM 1550 O O . SER A 1 197 ? 10.641 12.408 -11.104 1.00 61.38 197 SER A O 1
ATOM 1552 N N . ILE A 1 198 ? 11.867 12.207 -12.977 1.00 76.56 198 ILE A N 1
ATOM 1553 C CA . ILE A 1 198 ? 12.832 11.219 -12.458 1.00 76.56 198 ILE A CA 1
ATOM 1554 C C . ILE A 1 198 ? 14.227 11.814 -12.520 1.00 76.56 198 ILE A C 1
ATOM 1556 O O . ILE A 1 198 ? 14.553 12.509 -13.473 1.00 76.56 198 ILE A O 1
ATOM 1560 N N . LEU A 1 199 ? 15.058 11.531 -11.522 1.00 77.81 199 LEU A N 1
ATOM 1561 C CA . LEU A 1 199 ? 16.480 11.845 -11.567 1.00 77.81 199 LEU A CA 1
ATOM 1562 C C . LEU A 1 199 ? 17.264 10.590 -11.979 1.00 77.81 199 LEU A C 1
ATOM 1564 O O . LEU A 1 199 ? 17.361 9.658 -11.186 1.00 77.81 199 LEU A O 1
ATOM 1568 N N . VAL A 1 200 ? 17.828 10.573 -13.188 1.00 79.56 200 VAL A N 1
ATOM 1569 C CA . VAL A 1 200 ? 18.732 9.510 -13.671 1.00 79.56 200 VAL A CA 1
ATOM 1570 C C . VAL A 1 200 ? 20.074 10.148 -13.982 1.00 79.56 200 VAL A C 1
ATOM 1572 O O . VAL A 1 200 ? 20.111 11.138 -14.704 1.00 79.56 200 VAL A O 1
ATOM 1575 N N . ASP A 1 201 ? 21.161 9.630 -13.409 1.00 79.75 201 ASP A N 1
ATOM 1576 C CA . ASP A 1 201 ? 22.522 10.141 -13.642 1.00 79.75 201 ASP A CA 1
ATOM 1577 C C . ASP A 1 201 ? 22.632 11.679 -13.492 1.00 79.75 201 ASP A C 1
ATOM 1579 O O . ASP A 1 201 ? 23.153 12.400 -14.338 1.00 79.75 201 ASP A O 1
ATOM 1583 N N . CYS A 1 202 ? 22.048 12.214 -12.411 1.00 82.00 202 CYS A N 1
ATOM 1584 C CA . CYS A 1 202 ? 21.945 13.656 -12.120 1.00 82.00 202 CYS A CA 1
ATOM 1585 C C . CYS A 1 202 ? 21.110 14.496 -13.114 1.00 82.00 202 CYS A C 1
ATOM 1587 O O . CYS A 1 202 ? 21.036 15.718 -12.959 1.00 82.00 202 CYS A O 1
ATOM 1589 N N . VAL A 1 203 ? 20.429 13.878 -14.080 1.00 81.75 203 VAL A N 1
ATOM 1590 C CA . VAL A 1 203 ? 19.536 14.539 -15.040 1.00 81.75 203 VAL A CA 1
ATOM 1591 C C . VAL A 1 203 ? 18.083 14.363 -14.613 1.00 81.75 203 VAL A C 1
ATOM 1593 O O . VAL A 1 203 ? 17.605 13.247 -14.419 1.00 81.75 203 VAL A O 1
ATOM 1596 N N . VAL A 1 204 ? 17.357 15.476 -14.477 1.00 85.25 204 VAL A N 1
ATOM 1597 C CA . VAL A 1 204 ? 15.915 15.455 -14.195 1.00 85.25 204 VAL A CA 1
ATOM 1598 C C . VAL A 1 204 ? 15.151 15.221 -15.500 1.00 85.25 204 VAL A C 1
ATOM 1600 O O . VAL A 1 204 ? 14.898 16.154 -16.263 1.00 85.25 204 VAL A O 1
ATOM 1603 N N . ILE A 1 205 ? 14.753 13.978 -15.739 1.00 84.44 205 ILE A N 1
ATOM 1604 C CA . ILE A 1 205 ? 13.878 13.570 -16.833 1.00 84.44 205 ILE A CA 1
ATOM 1605 C C . ILE A 1 205 ? 12.449 13.979 -16.485 1.00 84.44 205 ILE A C 1
ATOM 1607 O O . ILE A 1 205 ? 11.859 13.484 -15.530 1.00 84.44 205 ILE A O 1
ATOM 1611 N N . ASN A 1 206 ? 11.884 14.903 -17.255 1.00 85.12 206 ASN A N 1
ATOM 1612 C CA . ASN A 1 206 ? 10.506 15.368 -17.116 1.00 85.12 206 ASN A CA 1
ATOM 1613 C C . ASN A 1 206 ? 9.820 15.411 -18.490 1.00 85.12 206 ASN A C 1
ATOM 1615 O O . ASN A 1 206 ? 10.455 15.185 -19.522 1.00 85.12 206 ASN A O 1
ATOM 1619 N N . LYS A 1 207 ? 8.521 15.731 -18.508 1.00 84.19 207 LYS A N 1
ATOM 1620 C CA . LYS A 1 207 ? 7.723 15.789 -19.744 1.00 84.19 207 LYS A CA 1
ATOM 1621 C C . LYS A 1 207 ? 8.330 16.711 -20.803 1.00 84.19 207 LYS A C 1
ATOM 1623 O O . LYS A 1 207 ? 8.398 16.332 -21.965 1.00 84.19 207 LYS A O 1
ATOM 1628 N N . SER A 1 208 ? 8.792 17.896 -20.412 1.00 84.50 208 SER A N 1
ATOM 1629 C CA . SER A 1 208 ? 9.366 18.869 -21.346 1.00 84.50 208 SER A CA 1
ATOM 1630 C C . SER A 1 208 ? 10.651 18.351 -21.985 1.00 84.50 208 SER A C 1
ATOM 1632 O O . SER A 1 208 ? 10.867 18.547 -23.177 1.00 84.50 208 SER A O 1
ATOM 1634 N N . LEU A 1 209 ? 11.484 17.658 -21.203 1.00 89.00 209 LEU A N 1
ATOM 1635 C CA . LEU A 1 209 ? 12.697 17.036 -21.716 1.00 89.00 209 LEU A CA 1
ATOM 1636 C C . LEU A 1 209 ? 12.364 15.912 -22.703 1.00 89.00 209 LEU A C 1
ATOM 1638 O O . LEU A 1 209 ? 12.858 15.930 -23.822 1.00 89.00 209 LEU A O 1
ATOM 1642 N N . LEU A 1 210 ? 11.484 14.978 -22.329 1.00 89.00 210 LEU A N 1
ATOM 1643 C CA . LEU A 1 210 ? 11.071 13.889 -23.223 1.00 89.00 210 LEU A CA 1
ATOM 1644 C C . LEU A 1 210 ? 10.466 14.419 -24.527 1.00 89.00 210 LEU A C 1
ATOM 1646 O O . LEU A 1 210 ? 10.791 13.911 -25.594 1.00 89.00 210 LEU A O 1
ATOM 1650 N N . ALA A 1 211 ? 9.652 15.475 -24.454 1.00 86.56 211 ALA A N 1
ATOM 1651 C CA . ALA A 1 211 ? 9.087 16.119 -25.633 1.00 86.56 211 ALA A CA 1
ATOM 1652 C C . ALA A 1 211 ? 10.171 16.618 -26.599 1.00 86.56 211 ALA A C 1
ATOM 1654 O O . ALA A 1 211 ? 10.140 16.273 -27.778 1.00 86.56 211 ALA A O 1
ATOM 1655 N N . LEU A 1 212 ? 11.162 17.356 -26.084 1.00 89.75 212 LEU A N 1
ATOM 1656 C CA . LEU A 1 212 ? 12.278 17.880 -26.875 1.00 89.75 212 LEU A CA 1
ATOM 1657 C C . LEU A 1 212 ? 13.076 16.764 -27.569 1.00 89.75 212 LEU A C 1
ATOM 1659 O O . LEU A 1 212 ? 13.533 16.927 -28.697 1.00 89.75 212 LEU A O 1
ATOM 1663 N N . TRP A 1 213 ? 13.256 15.627 -26.895 1.00 94.06 213 TRP A N 1
ATOM 1664 C CA . TRP A 1 213 ? 13.999 14.495 -27.447 1.00 94.06 213 TRP A CA 1
ATOM 1665 C C . TRP A 1 213 ? 13.173 13.662 -28.434 1.00 94.06 213 TRP A C 1
ATOM 1667 O O . TRP A 1 213 ? 13.721 13.191 -29.427 1.00 94.06 213 TRP A O 1
ATOM 1677 N N . PHE A 1 214 ? 11.858 13.538 -28.238 1.00 92.50 214 PHE A N 1
ATOM 1678 C CA . PHE A 1 214 ? 10.970 12.873 -29.198 1.00 92.50 214 PHE A CA 1
ATOM 1679 C C . PHE A 1 214 ? 10.868 13.603 -30.535 1.00 92.50 214 PHE A C 1
ATOM 1681 O O . PHE A 1 214 ? 10.737 12.944 -31.564 1.00 92.50 214 PHE A O 1
ATOM 1688 N N . GLU A 1 215 ? 11.012 14.929 -30.556 1.00 88.31 215 GLU A N 1
ATOM 1689 C CA . GLU A 1 215 ? 11.089 15.698 -31.808 1.00 88.31 215 GLU A CA 1
ATOM 1690 C C . GLU A 1 215 ? 12.297 15.307 -32.679 1.00 88.31 215 GLU A C 1
ATOM 1692 O O . GLU A 1 215 ? 12.274 15.514 -33.891 1.00 88.31 215 GLU A O 1
ATOM 1697 N N . ARG A 1 216 ? 13.339 14.697 -32.092 1.00 93.25 216 ARG A N 1
ATOM 1698 C CA . ARG A 1 216 ? 14.519 14.210 -32.827 1.00 93.25 216 ARG A CA 1
ATOM 1699 C C . ARG A 1 216 ? 14.295 12.843 -33.490 1.00 93.25 216 ARG A C 1
ATOM 1701 O O . ARG A 1 216 ? 15.086 12.457 -34.350 1.00 93.25 216 ARG A O 1
ATOM 1708 N N . LEU A 1 217 ? 13.232 12.114 -33.132 1.00 92.25 217 LEU A N 1
ATOM 1709 C CA . LEU A 1 217 ? 12.900 10.807 -33.713 1.00 92.25 217 LEU A CA 1
ATOM 1710 C C . LEU A 1 217 ? 12.242 10.980 -35.091 1.00 92.25 217 LEU A C 1
ATOM 1712 O O . LEU A 1 217 ? 11.019 11.002 -35.226 1.00 92.25 217 LEU A O 1
ATOM 1716 N N . THR A 1 218 ? 13.064 11.099 -36.133 1.00 91.62 218 THR A N 1
ATOM 1717 C CA . THR A 1 218 ? 12.598 11.347 -37.513 1.00 91.62 218 THR A CA 1
ATOM 1718 C C . THR A 1 218 ? 11.870 10.164 -38.161 1.00 91.62 218 THR A C 1
ATOM 1720 O O . THR A 1 218 ? 11.171 10.353 -39.153 1.00 91.62 218 THR A O 1
ATOM 1723 N N . HIS A 1 219 ? 12.013 8.950 -37.619 1.00 88.44 219 HIS A N 1
ATOM 1724 C CA . HIS A 1 219 ? 11.361 7.739 -38.134 1.00 88.44 219 HIS A CA 1
ATOM 1725 C C . HIS A 1 219 ? 9.924 7.553 -37.639 1.00 88.44 219 HIS A C 1
ATOM 1727 O O . HIS A 1 219 ? 9.206 6.702 -38.164 1.00 88.44 219 HIS A O 1
ATOM 1733 N N . VAL A 1 220 ? 9.506 8.308 -36.623 1.00 84.12 220 VAL A N 1
ATOM 1734 C CA . VAL A 1 220 ? 8.172 8.197 -36.033 1.00 84.12 220 VAL A CA 1
ATOM 1735 C C . VAL A 1 220 ? 7.221 9.112 -36.790 1.00 84.12 220 VAL A C 1
ATOM 1737 O O . VAL A 1 220 ? 7.340 10.335 -36.734 1.00 84.12 220 VAL A O 1
ATOM 1740 N N . ASP A 1 221 ? 6.238 8.521 -37.468 1.00 82.50 221 ASP A N 1
ATOM 1741 C CA . ASP A 1 221 ? 5.137 9.292 -38.033 1.00 82.50 221 ASP A CA 1
ATOM 1742 C C . ASP A 1 221 ? 4.129 9.655 -36.933 1.00 82.50 221 ASP A C 1
ATOM 1744 O O . ASP A 1 221 ? 3.360 8.828 -36.422 1.00 82.50 221 ASP A O 1
ATOM 1748 N N . TRP A 1 222 ? 4.153 10.926 -36.547 1.00 77.31 222 TRP A N 1
ATOM 1749 C CA . TRP A 1 222 ? 3.253 11.482 -35.544 1.00 77.31 222 TRP A CA 1
ATOM 1750 C C . TRP A 1 222 ? 1.842 11.741 -36.083 1.00 77.31 222 TRP A C 1
ATOM 1752 O O . TRP A 1 222 ? 0.923 11.873 -35.278 1.00 77.31 222 TRP A O 1
ATOM 1762 N N . SER A 1 223 ? 1.654 11.760 -37.407 1.00 71.38 223 SER A N 1
ATOM 1763 C CA . SER A 1 223 ? 0.372 12.052 -38.058 1.00 71.38 223 SER A CA 1
ATOM 1764 C C . SER A 1 223 ? -0.564 10.838 -38.163 1.00 71.38 223 SER A C 1
ATOM 1766 O O . SER A 1 223 ? -1.782 11.002 -38.190 1.00 71.38 223 SER A O 1
ATOM 1768 N N . GLU A 1 224 ? -0.028 9.612 -38.155 1.00 60.84 224 GLU A N 1
ATOM 1769 C CA . GLU A 1 224 ? -0.781 8.401 -38.531 1.00 60.84 224 GLU A CA 1
ATOM 1770 C C . GLU A 1 224 ? -1.281 7.516 -37.370 1.00 60.84 224 GLU A C 1
ATOM 1772 O O . GLU A 1 224 ? -1.611 6.353 -37.581 1.00 60.84 224 GLU A O 1
ATOM 1777 N N . ASN A 1 225 ? -1.386 7.987 -36.122 1.00 61.84 225 ASN A N 1
ATOM 1778 C CA . ASN A 1 225 ? -1.802 7.090 -35.028 1.00 61.84 225 ASN A CA 1
ATOM 1779 C C . ASN A 1 225 ? -3.323 7.084 -34.749 1.00 61.84 225 ASN A C 1
ATOM 1781 O O . ASN A 1 225 ? -3.802 7.952 -34.014 1.00 61.84 225 ASN A O 1
ATOM 1785 N N . PRO A 1 226 ? -4.092 6.063 -35.198 1.00 52.75 226 PRO A N 1
ATOM 1786 C CA . PRO A 1 226 ? -5.549 6.036 -35.058 1.00 52.75 226 PRO A CA 1
ATOM 1787 C C . PRO A 1 226 ? -6.014 5.947 -33.600 1.00 52.75 226 PRO A C 1
ATOM 1789 O O . PRO A 1 226 ? -6.993 6.586 -33.246 1.00 52.75 226 PRO A O 1
ATOM 1792 N N . ILE A 1 227 ? -5.301 5.235 -32.718 1.00 48.03 227 ILE A N 1
ATOM 1793 C CA . ILE A 1 227 ? -5.622 5.196 -31.275 1.00 48.03 227 ILE A CA 1
ATOM 1794 C C . ILE A 1 227 ? -5.432 6.568 -30.607 1.00 48.03 227 ILE A C 1
ATOM 1796 O O . ILE A 1 227 ? -6.170 6.923 -29.694 1.00 48.03 227 ILE A O 1
ATOM 1800 N N . PHE A 1 228 ? -4.473 7.362 -31.085 1.00 50.28 228 PHE A N 1
ATOM 1801 C CA . PHE A 1 228 ? -4.195 8.697 -30.559 1.00 50.28 228 PHE A CA 1
ATOM 1802 C C . PHE A 1 228 ? -5.173 9.743 -31.079 1.00 50.28 228 PHE A C 1
ATOM 1804 O O . PHE A 1 228 ? -5.708 10.508 -30.280 1.00 50.28 228 PHE A O 1
ATOM 1811 N N . ALA A 1 229 ? -5.460 9.713 -32.381 1.00 53.25 229 ALA A N 1
ATOM 1812 C CA . ALA A 1 229 ? -6.498 10.529 -33.001 1.00 53.25 229 ALA A CA 1
ATOM 1813 C C . ALA A 1 229 ? -7.891 10.227 -32.410 1.00 53.25 229 ALA A C 1
ATOM 1815 O O . ALA A 1 229 ? -8.697 11.134 -32.229 1.00 53.25 229 ALA A O 1
ATOM 1816 N N . LEU A 1 230 ? -8.163 8.969 -32.025 1.00 46.97 230 LEU A N 1
ATOM 1817 C CA . LEU A 1 230 ? -9.405 8.571 -31.344 1.00 46.97 230 LEU A CA 1
ATOM 1818 C C . LEU A 1 230 ? -9.524 9.115 -29.911 1.00 46.97 230 LEU A C 1
ATOM 1820 O O . LEU A 1 230 ? -10.638 9.299 -29.426 1.00 46.97 230 LEU A O 1
ATOM 1824 N N . LEU A 1 231 ? -8.406 9.369 -29.223 1.00 47.69 231 LEU A N 1
ATOM 1825 C CA . LEU A 1 231 ? -8.398 9.847 -27.832 1.00 47.69 231 LEU A CA 1
ATOM 1826 C C . LEU A 1 231 ? -8.175 11.367 -27.718 1.00 47.69 231 LEU A C 1
ATOM 1828 O O . LEU A 1 231 ? -8.524 11.965 -26.695 1.00 47.69 231 LEU A O 1
ATOM 1832 N N . ASN A 1 232 ? -7.637 11.999 -28.764 1.00 53.09 232 ASN A N 1
ATOM 1833 C CA . ASN A 1 232 ? -7.413 13.438 -28.876 1.00 53.09 232 ASN A CA 1
ATOM 1834 C C . ASN A 1 232 ? -7.757 13.915 -30.295 1.00 53.09 232 ASN A C 1
ATOM 1836 O O . ASN A 1 232 ? -6.885 14.045 -31.145 1.00 53.09 232 ASN A O 1
ATOM 1840 N N . LEU A 1 233 ? -9.048 14.176 -30.516 1.00 52.56 233 LEU A N 1
ATOM 1841 C CA . LEU A 1 233 ? -9.633 14.564 -31.806 1.00 52.56 233 LEU A CA 1
ATOM 1842 C C . LEU A 1 233 ? -9.202 15.952 -32.328 1.00 52.56 233 LEU A C 1
ATOM 1844 O O . LEU A 1 233 ? -9.491 16.254 -33.479 1.00 52.56 233 LEU A O 1
ATOM 1848 N N . ASP A 1 234 ? -8.513 16.764 -31.516 1.00 57.59 234 ASP A N 1
ATOM 1849 C CA . ASP A 1 234 ? -8.273 18.194 -31.788 1.00 57.59 234 ASP A CA 1
ATOM 1850 C C . ASP A 1 234 ? -6.776 18.582 -31.862 1.00 57.59 234 ASP A C 1
ATOM 1852 O O . ASP A 1 234 ? -6.442 19.755 -31.717 1.00 57.59 234 ASP A O 1
ATOM 1856 N N . ALA A 1 235 ? -5.853 17.622 -32.003 1.00 59.84 235 ALA A N 1
ATOM 1857 C CA . ALA A 1 235 ? -4.418 17.914 -32.107 1.00 59.84 235 ALA A CA 1
ATOM 1858 C C . ALA A 1 235 ? -4.006 18.106 -33.579 1.00 59.84 235 ALA A C 1
ATOM 1860 O O . ALA A 1 235 ? -3.927 17.134 -34.324 1.00 59.84 235 ALA A O 1
ATOM 1861 N N . ASP A 1 236 ? -3.694 19.338 -33.982 1.00 66.06 236 ASP A N 1
ATOM 1862 C CA . ASP A 1 236 ? -3.284 19.693 -35.351 1.00 66.06 236 ASP A CA 1
ATOM 1863 C C . ASP A 1 236 ? -1.755 19.827 -35.495 1.00 66.06 236 ASP A C 1
ATOM 1865 O O . ASP A 1 236 ? -1.220 19.900 -36.604 1.00 66.06 236 ASP A O 1
ATOM 1869 N N . THR A 1 237 ? -1.019 19.857 -34.381 1.00 77.00 237 THR A N 1
ATOM 1870 C CA . THR A 1 237 ? 0.430 20.106 -34.362 1.00 77.00 237 THR A CA 1
ATOM 1871 C C . THR A 1 237 ? 1.229 18.961 -33.734 1.00 77.00 237 THR A C 1
ATOM 1873 O O . THR A 1 237 ? 0.738 18.214 -32.886 1.00 77.00 237 THR A O 1
ATOM 1876 N N . LEU A 1 238 ? 2.507 18.822 -34.116 1.00 75.69 238 LEU A N 1
ATOM 1877 C CA . LEU A 1 238 ? 3.438 17.846 -33.521 1.00 75.69 238 LEU A CA 1
ATOM 1878 C C . LEU A 1 238 ? 3.521 17.993 -31.992 1.00 75.69 238 LEU A C 1
ATOM 1880 O O . LEU A 1 238 ? 3.477 17.004 -31.261 1.00 75.69 238 LEU A O 1
ATOM 1884 N N . SER A 1 239 ? 3.574 19.239 -31.512 1.00 76.12 239 SER A N 1
ATOM 1885 C CA . SER A 1 239 ? 3.627 19.550 -30.082 1.00 76.12 239 SER A CA 1
ATOM 1886 C C . SER A 1 239 ? 2.397 19.023 -29.336 1.00 76.12 239 SER A C 1
ATOM 1888 O O . SER A 1 239 ? 2.526 18.462 -28.250 1.00 76.12 239 SER A O 1
ATOM 1890 N N . GLU A 1 240 ? 1.208 19.114 -29.937 1.00 76.12 240 GLU A N 1
ATOM 1891 C CA . GLU A 1 240 ? -0.028 18.594 -29.343 1.00 76.12 240 GLU A CA 1
ATOM 1892 C C . GLU A 1 240 ? -0.063 17.063 -29.316 1.00 76.12 240 GLU A C 1
ATOM 1894 O O . GLU A 1 240 ? -0.528 16.494 -28.329 1.00 76.12 240 GLU A O 1
ATOM 1899 N N . HIS A 1 241 ? 0.486 16.385 -30.330 1.00 73.31 241 HIS A N 1
ATOM 1900 C CA . HIS A 1 241 ? 0.608 14.920 -30.346 1.00 73.31 241 HIS A CA 1
ATOM 1901 C C . HIS A 1 241 ? 1.563 14.411 -29.258 1.00 73.31 241 HIS A C 1
ATOM 1903 O O . HIS A 1 241 ? 1.256 13.450 -28.545 1.00 73.31 241 HIS A O 1
ATOM 1909 N N . ILE A 1 242 ? 2.699 15.087 -29.078 1.00 76.31 242 ILE A N 1
ATOM 1910 C CA . ILE A 1 242 ? 3.658 14.785 -28.012 1.00 76.31 242 ILE A CA 1
ATOM 1911 C C . ILE A 1 242 ? 3.045 15.093 -26.639 1.00 76.31 242 ILE A C 1
ATOM 1913 O O . ILE A 1 242 ? 3.118 14.275 -25.720 1.00 76.31 242 ILE A O 1
ATOM 1917 N N . HIS A 1 243 ? 2.368 16.234 -26.492 1.00 77.44 243 HIS A N 1
ATOM 1918 C CA . HIS A 1 243 ? 1.692 16.597 -25.249 1.00 77.44 243 HIS A CA 1
ATOM 1919 C C . HIS A 1 243 ? 0.579 15.601 -24.896 1.00 77.44 243 HIS A C 1
ATOM 1921 O O . HIS A 1 243 ? 0.455 15.187 -23.745 1.00 77.44 243 HIS A O 1
ATOM 1927 N N . ALA A 1 244 ? -0.194 15.156 -25.886 1.00 76.75 244 ALA A N 1
ATOM 1928 C CA . ALA A 1 244 ? -1.182 14.098 -25.742 1.00 76.75 244 ALA A CA 1
ATOM 1929 C C . ALA A 1 244 ? -0.565 12.790 -25.225 1.00 76.75 244 ALA A C 1
ATOM 1931 O O . ALA A 1 244 ? -1.171 12.120 -24.387 1.00 76.75 244 ALA A O 1
ATOM 1932 N N . LEU A 1 245 ? 0.624 12.415 -25.707 1.00 77.44 245 LEU A N 1
ATOM 1933 C CA . LEU A 1 245 ? 1.330 11.208 -25.266 1.00 77.44 245 LEU A CA 1
ATOM 1934 C C . LEU A 1 245 ? 1.779 11.335 -23.807 1.00 77.44 245 LEU A C 1
ATOM 1936 O O . LEU A 1 245 ? 1.593 10.406 -23.025 1.00 77.44 245 LEU A O 1
ATOM 1940 N N . LEU A 1 246 ? 2.306 12.500 -23.436 1.00 75.62 246 LEU A N 1
ATOM 1941 C CA . LEU A 1 246 ? 2.857 12.770 -22.107 1.00 75.62 246 LEU A CA 1
ATOM 1942 C C . LEU A 1 246 ? 1.794 13.121 -21.052 1.00 75.62 246 LEU A C 1
ATOM 1944 O O . LEU A 1 246 ? 2.071 13.073 -19.852 1.00 75.62 246 LEU A O 1
ATOM 1948 N N . SER A 1 247 ? 0.586 13.496 -21.469 1.00 76.62 247 SER A N 1
ATOM 1949 C CA . SER A 1 247 ? -0.512 13.926 -20.594 1.00 76.62 247 SER A CA 1
ATOM 1950 C C . SER A 1 247 ? -1.833 13.261 -21.006 1.00 76.62 247 SER A C 1
ATOM 1952 O O . SER A 1 247 ? -2.714 13.928 -21.558 1.00 76.62 247 SER A O 1
ATOM 1954 N N . PRO A 1 248 ? -1.995 11.945 -20.771 1.00 75.19 248 PRO A N 1
ATOM 1955 C CA . PRO A 1 248 ? -3.242 11.265 -21.088 1.00 75.19 248 PRO A CA 1
ATOM 1956 C C . PRO A 1 248 ? -4.418 11.765 -20.248 1.00 75.19 248 PRO A C 1
ATOM 1958 O O . PRO A 1 248 ? -4.262 12.117 -19.081 1.00 75.19 248 PRO A O 1
ATOM 1961 N N . LYS A 1 249 ? -5.616 11.741 -20.848 1.00 71.56 249 LYS A N 1
ATOM 1962 C CA . LYS A 1 249 ? -6.885 11.981 -20.138 1.00 71.56 249 LYS A CA 1
ATOM 1963 C C . LYS A 1 249 ? -7.236 10.831 -19.190 1.00 71.56 249 LYS A C 1
ATOM 1965 O O . LYS A 1 249 ? -7.837 11.071 -18.150 1.00 71.56 249 LYS A O 1
ATOM 1970 N N . ASP A 1 250 ? -6.858 9.608 -19.559 1.00 72.81 250 ASP A N 1
ATOM 1971 C CA . ASP A 1 250 ? -7.007 8.405 -18.746 1.00 72.81 250 ASP A CA 1
ATOM 1972 C C . ASP A 1 250 ? -5.631 7.944 -18.252 1.00 72.81 250 ASP A C 1
ATOM 1974 O O . ASP A 1 250 ? -4.768 7.557 -19.041 1.00 72.81 250 ASP A O 1
ATOM 1978 N N . ALA A 1 251 ? -5.419 7.990 -16.937 1.00 65.75 251 ALA A N 1
ATOM 1979 C CA . ALA A 1 251 ? -4.168 7.565 -16.315 1.00 65.75 251 ALA A CA 1
ATOM 1980 C C . ALA A 1 251 ? -3.890 6.055 -16.477 1.00 65.75 251 ALA A C 1
ATOM 1982 O O . ALA A 1 251 ? -2.772 5.625 -16.208 1.00 65.75 251 ALA A O 1
ATOM 1983 N N . GLN A 1 252 ? -4.877 5.264 -16.914 1.00 70.56 252 GLN A N 1
ATOM 1984 C CA . GLN A 1 252 ? -4.779 3.818 -17.130 1.00 70.56 252 GLN A CA 1
ATOM 1985 C C . GLN A 1 252 ? -4.690 3.424 -18.617 1.00 70.56 252 GLN A C 1
ATOM 1987 O O . GLN A 1 252 ? -4.904 2.261 -18.957 1.00 70.56 252 GLN A O 1
ATOM 1992 N N . ASP A 1 253 ? -4.354 4.354 -19.519 1.00 76.62 253 ASP A N 1
ATOM 1993 C CA . ASP A 1 253 ? -4.152 4.067 -20.948 1.00 76.62 253 ASP A CA 1
ATOM 1994 C C . ASP A 1 253 ? -2.858 3.250 -21.179 1.00 76.62 253 ASP A C 1
ATOM 1996 O O . ASP A 1 253 ? -1.806 3.770 -21.561 1.00 76.62 253 ASP A O 1
ATOM 2000 N N . VAL A 1 254 ? -2.928 1.942 -20.902 1.00 75.12 254 VAL A N 1
ATOM 2001 C CA . VAL A 1 254 ? -1.805 0.993 -21.005 1.00 75.12 254 VAL A CA 1
ATOM 2002 C C . VAL A 1 254 ? -1.165 0.986 -22.403 1.00 75.12 254 VAL A C 1
ATOM 2004 O O . VAL A 1 254 ? 0.064 1.064 -22.473 1.00 75.12 254 VAL A O 1
ATOM 2007 N N . PRO A 1 255 ? -1.916 0.947 -23.527 1.00 78.88 255 PRO A N 1
ATOM 2008 C CA . PRO A 1 255 ? -1.316 1.033 -24.861 1.00 78.88 255 PRO A CA 1
ATOM 2009 C C . PRO A 1 255 ? -0.481 2.301 -25.063 1.00 78.88 255 PRO A C 1
ATOM 2011 O O . PRO A 1 255 ? 0.598 2.251 -25.657 1.00 78.88 255 PRO A O 1
ATOM 2014 N N . ARG A 1 256 ? -0.949 3.439 -24.539 1.00 78.56 256 ARG A N 1
ATOM 2015 C CA . ARG A 1 256 ? -0.197 4.693 -24.588 1.00 78.56 256 ARG A CA 1
ATOM 2016 C C . ARG A 1 256 ? 1.075 4.639 -23.758 1.00 78.56 256 ARG A C 1
ATOM 2018 O O . ARG A 1 256 ? 2.110 5.104 -24.232 1.00 78.56 256 ARG A O 1
ATOM 2025 N N . ALA A 1 257 ? 1.007 4.069 -22.557 1.00 78.50 257 ALA A N 1
ATOM 2026 C CA . ALA A 1 257 ? 2.180 3.874 -21.716 1.00 78.50 257 ALA A CA 1
ATOM 2027 C C . ALA A 1 257 ? 3.231 3.016 -22.438 1.00 78.50 257 ALA A C 1
ATOM 2029 O O . ALA A 1 257 ? 4.371 3.448 -22.564 1.00 78.50 257 ALA A O 1
ATOM 2030 N N . ILE A 1 258 ? 2.841 1.875 -23.018 1.00 79.12 258 ILE A N 1
ATOM 2031 C CA . ILE A 1 258 ? 3.746 1.008 -23.796 1.00 79.12 258 ILE A CA 1
ATOM 2032 C C . ILE A 1 258 ? 4.390 1.780 -24.954 1.00 79.12 258 ILE A C 1
ATOM 2034 O O . ILE A 1 258 ? 5.598 1.687 -25.167 1.00 79.12 258 ILE A O 1
ATOM 2038 N N . LYS A 1 259 ? 3.611 2.589 -25.680 1.00 83.62 259 LYS A N 1
ATOM 2039 C CA . LYS A 1 259 ? 4.147 3.417 -26.766 1.00 83.62 259 LYS A CA 1
ATOM 2040 C C . LYS A 1 259 ? 5.157 4.451 -26.263 1.00 83.62 259 LYS A C 1
ATOM 2042 O O . LYS A 1 259 ? 6.194 4.633 -26.891 1.00 83.62 259 LYS A O 1
ATOM 2047 N N . LEU A 1 260 ? 4.870 5.116 -25.146 1.00 85.06 260 LEU A N 1
ATOM 2048 C CA . LEU A 1 260 ? 5.783 6.077 -24.526 1.00 85.06 260 LEU A CA 1
ATOM 2049 C C . LEU A 1 260 ? 7.109 5.406 -24.133 1.00 85.06 260 LEU A C 1
ATOM 2051 O O . LEU A 1 260 ? 8.175 5.952 -24.413 1.00 85.06 260 LEU A O 1
ATOM 2055 N N . LEU A 1 261 ? 7.045 4.200 -23.559 1.00 84.06 261 LEU A N 1
ATOM 2056 C CA . LEU A 1 261 ? 8.226 3.400 -23.222 1.00 84.06 261 LEU A CA 1
ATOM 2057 C C . LEU A 1 261 ? 9.036 3.018 -24.46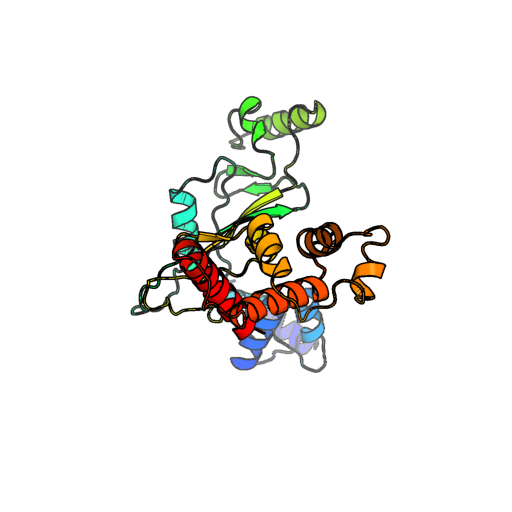8 1.00 84.06 261 LEU A C 1
ATOM 2059 O O . LEU A 1 261 ? 10.243 3.236 -24.500 1.00 84.06 261 LEU A O 1
ATOM 2063 N N . SER A 1 262 ? 8.371 2.540 -25.523 1.00 87.94 262 SER A N 1
ATOM 2064 C CA . SER A 1 262 ? 9.022 2.200 -26.796 1.00 87.94 262 SER A CA 1
ATOM 2065 C C . SER A 1 262 ? 9.724 3.404 -27.428 1.00 87.94 262 SER A C 1
ATOM 2067 O O . SER A 1 262 ? 10.863 3.287 -27.863 1.00 87.94 262 SER A O 1
ATOM 2069 N N . LEU A 1 263 ? 9.077 4.572 -27.448 1.00 89.25 263 LEU A N 1
ATOM 2070 C CA . LEU A 1 263 ? 9.671 5.798 -27.991 1.00 89.25 263 LEU A CA 1
ATOM 2071 C C . LEU A 1 263 ? 10.853 6.286 -27.150 1.00 89.25 263 LEU A C 1
ATOM 2073 O O . LEU A 1 263 ? 11.813 6.831 -27.683 1.00 89.25 263 LEU A O 1
ATOM 2077 N N . THR A 1 264 ? 10.798 6.077 -25.835 1.00 88.81 264 THR A N 1
ATOM 2078 C CA . THR A 1 264 ? 11.911 6.400 -24.936 1.00 88.81 264 THR A CA 1
ATOM 2079 C C . THR A 1 264 ? 13.105 5.485 -25.204 1.00 88.81 264 THR A C 1
ATOM 2081 O O . THR A 1 264 ? 14.232 5.965 -25.251 1.00 88.81 264 THR A O 1
ATOM 2084 N N . ALA A 1 265 ? 12.875 4.195 -25.460 1.00 90.19 265 ALA A N 1
ATOM 2085 C CA . ALA A 1 265 ? 13.931 3.271 -25.869 1.00 90.19 265 ALA A CA 1
ATOM 2086 C C . ALA A 1 265 ? 14.539 3.648 -27.235 1.00 90.19 265 ALA A C 1
ATOM 2088 O O . ALA A 1 265 ? 15.754 3.564 -27.412 1.00 90.19 265 ALA A O 1
ATOM 2089 N N . ASP A 1 266 ? 13.727 4.143 -28.174 1.00 93.06 266 ASP A N 1
ATOM 2090 C CA . ASP A 1 266 ? 14.196 4.588 -29.493 1.00 93.06 266 ASP A CA 1
ATOM 2091 C C . ASP A 1 266 ? 15.160 5.784 -29.432 1.00 93.06 266 ASP A C 1
ATOM 2093 O O . ASP A 1 266 ? 15.995 5.927 -30.328 1.00 93.06 266 ASP A O 1
ATOM 2097 N N . ILE A 1 267 ? 15.113 6.608 -28.37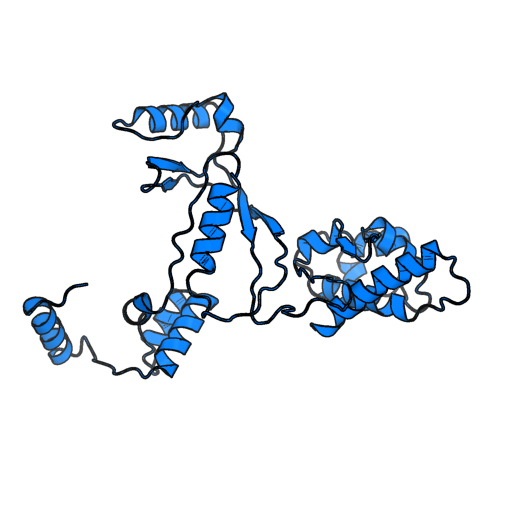3 1.00 94.94 267 ILE A N 1
ATOM 2098 C CA . ILE A 1 267 ? 16.080 7.702 -28.158 1.00 94.94 267 ILE A CA 1
ATOM 2099 C C . ILE A 1 267 ? 17.520 7.167 -28.161 1.00 94.94 267 ILE A C 1
ATOM 2101 O O . ILE A 1 267 ? 18.427 7.853 -28.635 1.00 94.94 267 ILE A O 1
ATOM 2105 N N . CYS A 1 268 ? 17.748 5.924 -27.725 1.00 94.50 268 CYS A N 1
ATOM 2106 C CA . CYS A 1 268 ? 19.081 5.319 -27.749 1.00 94.50 268 CYS A CA 1
ATOM 2107 C C . CYS A 1 268 ? 19.660 5.063 -29.123 1.00 94.50 268 CYS A C 1
ATOM 2109 O O . CYS A 1 268 ? 20.872 4.909 -29.246 1.00 94.50 268 CYS A O 1
ATOM 2111 N N . ASN A 1 269 ? 18.813 5.035 -30.143 1.00 95.31 269 ASN A N 1
ATOM 2112 C CA . ASN A 1 269 ? 19.240 4.807 -31.511 1.00 95.31 269 ASN A CA 1
ATOM 2113 C C . ASN A 1 269 ? 19.538 6.119 -32.254 1.00 95.31 269 ASN A C 1
ATOM 2115 O O . ASN A 1 269 ? 19.877 6.076 -33.435 1.00 95.31 269 ASN A O 1
ATOM 2119 N N . LEU A 1 270 ? 19.407 7.279 -31.594 1.00 96.31 270 LEU A N 1
ATOM 2120 C CA . LEU A 1 270 ? 19.795 8.565 -32.172 1.00 96.31 270 LEU A CA 1
ATOM 2121 C C . LEU A 1 270 ? 21.307 8.628 -32.413 1.00 96.31 270 LEU A C 1
ATOM 2123 O O . LEU A 1 270 ? 22.099 8.214 -31.568 1.00 96.31 270 LEU A O 1
ATOM 2127 N N . ASP A 1 271 ? 21.695 9.201 -33.553 1.00 96.94 271 ASP A N 1
ATOM 2128 C CA . ASP A 1 271 ? 23.096 9.498 -33.841 1.00 96.94 271 ASP A CA 1
ATOM 2129 C C . ASP A 1 271 ? 23.594 10.598 -32.896 1.00 96.94 271 ASP A C 1
ATOM 2131 O O . ASP A 1 271 ? 23.107 11.730 -32.921 1.00 96.94 271 ASP A O 1
ATOM 2135 N N . SER A 1 272 ? 24.544 10.241 -32.035 1.00 96.88 272 SER A N 1
ATOM 2136 C CA . SER A 1 272 ? 25.102 11.124 -31.016 1.00 96.88 272 SER A CA 1
ATOM 2137 C C . SER A 1 272 ? 26.399 11.806 -31.463 1.00 96.88 272 SER A C 1
ATOM 2139 O O . SER A 1 272 ? 27.083 12.389 -30.621 1.00 96.88 272 SER A O 1
ATOM 2141 N N . SER A 1 273 ? 26.792 11.707 -32.744 1.00 97.31 273 SER A N 1
ATOM 2142 C CA . SER A 1 273 ? 28.060 12.267 -33.246 1.00 97.31 273 SER A CA 1
ATOM 2143 C C . SER A 1 273 ? 28.187 13.773 -33.026 1.00 97.31 273 SER A C 1
ATOM 2145 O O . SER A 1 273 ? 29.288 14.271 -32.789 1.00 97.31 273 SER A O 1
ATOM 2147 N N . ASP A 1 274 ? 27.054 14.473 -33.086 1.00 97.00 274 ASP A N 1
ATOM 2148 C CA . ASP A 1 274 ? 26.978 15.934 -33.081 1.00 97.00 274 ASP A CA 1
ATOM 2149 C C . ASP A 1 274 ? 26.505 16.499 -31.732 1.00 97.00 274 ASP A C 1
ATOM 2151 O O . ASP A 1 274 ? 26.319 17.709 -31.603 1.00 97.00 274 ASP A O 1
ATOM 2155 N N . PHE A 1 275 ? 26.303 15.644 -30.723 1.00 97.50 275 PHE A N 1
ATOM 2156 C CA . PHE A 1 275 ? 25.822 16.071 -29.410 1.00 97.50 275 PHE A CA 1
ATOM 2157 C C . PHE A 1 275 ? 26.920 16.787 -28.627 1.00 97.50 275 PHE A C 1
ATOM 2159 O O . PHE A 1 275 ? 28.069 16.339 -28.565 1.00 97.50 275 PHE A O 1
ATOM 2166 N N . ASP A 1 276 ? 26.556 17.885 -27.968 1.00 97.31 276 ASP A N 1
ATOM 2167 C CA . ASP A 1 276 ? 27.455 18.531 -27.017 1.00 97.31 276 ASP A CA 1
ATOM 2168 C C . ASP A 1 276 ? 27.596 17.705 -25.711 1.00 97.31 276 ASP A C 1
ATOM 2170 O O . ASP A 1 276 ? 26.833 16.766 -25.467 1.00 97.31 276 ASP A O 1
ATOM 2174 N N . PRO A 1 277 ? 28.569 18.007 -24.827 1.00 96.81 277 PRO A N 1
ATOM 2175 C CA . PRO A 1 277 ? 28.753 17.245 -23.587 1.00 96.81 277 PRO A CA 1
ATOM 2176 C C . PRO A 1 277 ? 27.523 17.196 -22.659 1.00 96.81 277 PRO A C 1
ATOM 2178 O O . PRO A 1 277 ? 27.321 16.206 -21.952 1.00 96.81 277 PRO A O 1
ATOM 2181 N N . SER A 1 278 ? 26.698 18.246 -22.640 1.00 95.19 278 SER A N 1
ATOM 2182 C CA . SER A 1 278 ? 25.467 18.292 -21.842 1.00 95.19 278 SER A CA 1
ATOM 2183 C C . SER A 1 278 ? 24.378 17.419 -22.468 1.00 95.19 278 SER A C 1
ATOM 2185 O O . SER A 1 278 ? 23.663 16.702 -21.761 1.00 95.19 278 SER A O 1
ATOM 2187 N N . GLU A 1 279 ? 24.264 17.443 -23.794 1.00 97.12 279 GLU A N 1
ATOM 2188 C CA . GLU A 1 279 ? 23.357 16.583 -24.547 1.00 97.12 279 GLU A CA 1
ATOM 2189 C C . GLU A 1 279 ? 23.745 15.111 -24.440 1.00 97.12 279 GLU A C 1
ATOM 2191 O O . GLU A 1 279 ? 22.862 14.289 -24.237 1.00 97.12 279 GLU A O 1
ATOM 2196 N N . LEU A 1 280 ? 25.038 14.771 -24.480 1.00 96.69 280 LEU A N 1
ATOM 2197 C CA . LEU A 1 280 ? 25.526 13.403 -24.267 1.00 96.69 280 LEU A CA 1
ATOM 2198 C C . LEU A 1 280 ? 25.170 12.878 -22.875 1.00 96.69 280 LEU A C 1
ATOM 2200 O O . LEU A 1 280 ? 24.722 11.743 -22.742 1.00 96.69 280 LEU A O 1
ATOM 2204 N N . THR A 1 281 ? 25.317 13.712 -21.842 1.00 93.62 281 THR A N 1
ATOM 2205 C CA . THR A 1 281 ? 24.918 13.351 -20.470 1.00 93.62 281 THR A CA 1
ATOM 2206 C C . THR A 1 281 ? 23.411 13.092 -20.396 1.00 93.62 281 THR A C 1
ATOM 2208 O O . THR A 1 281 ? 22.955 12.108 -19.818 1.00 93.62 281 THR A O 1
ATOM 2211 N N . THR A 1 282 ? 22.622 13.950 -21.044 1.00 95.69 282 THR A N 1
ATOM 2212 C CA . THR A 1 282 ? 21.162 13.820 -21.101 1.00 95.69 282 THR A CA 1
ATOM 2213 C C . THR A 1 282 ? 20.720 12.592 -21.900 1.00 95.69 282 THR A C 1
ATOM 2215 O O . THR A 1 282 ? 19.822 11.872 -21.471 1.00 95.69 282 THR A O 1
ATOM 2218 N N . HIS A 1 283 ? 21.362 12.332 -23.040 1.00 96.50 283 HIS A N 1
ATOM 2219 C CA . HIS A 1 283 ? 21.133 11.164 -23.887 1.00 96.50 283 HIS A CA 1
ATOM 2220 C C . HIS A 1 283 ? 21.434 9.875 -23.133 1.00 96.50 283 HIS A C 1
ATOM 2222 O O . HIS A 1 283 ? 20.605 8.973 -23.127 1.00 96.50 283 HIS A O 1
ATOM 2228 N N . HIS A 1 284 ? 22.566 9.827 -22.427 1.00 93.75 284 HIS A N 1
ATOM 2229 C CA . HIS A 1 284 ? 22.940 8.700 -21.580 1.00 93.75 284 HIS A CA 1
ATOM 2230 C C . HIS A 1 284 ? 21.881 8.429 -20.504 1.00 93.75 284 HIS A C 1
ATOM 2232 O O . HIS A 1 284 ? 21.394 7.306 -20.398 1.00 93.75 284 HIS A O 1
ATOM 2238 N N . ALA A 1 285 ? 21.449 9.463 -19.774 1.00 90.06 285 ALA A N 1
ATOM 2239 C CA . ALA A 1 285 ? 20.403 9.337 -18.760 1.00 90.06 285 ALA A CA 1
ATOM 2240 C C . ALA A 1 285 ? 19.067 8.841 -19.344 1.00 90.06 285 ALA A C 1
ATOM 2242 O O . ALA A 1 285 ? 18.435 7.946 -18.782 1.00 90.06 285 ALA A O 1
ATOM 2243 N N . LEU A 1 286 ? 18.646 9.381 -20.494 1.00 90.75 286 LEU A N 1
ATOM 2244 C CA . LEU A 1 286 ? 17.451 8.927 -21.213 1.00 90.75 286 LEU A CA 1
ATOM 2245 C C . LEU A 1 286 ? 17.595 7.492 -21.724 1.00 90.75 286 LEU A C 1
ATOM 2247 O O . LEU A 1 286 ? 16.603 6.770 -21.787 1.00 90.75 286 LEU A O 1
ATOM 2251 N N . CYS A 1 287 ? 18.813 7.067 -22.047 1.00 92.06 287 CYS A N 1
ATOM 2252 C CA . CYS A 1 287 ? 19.080 5.710 -22.479 1.00 92.06 287 CYS A CA 1
ATOM 2253 C C . CYS A 1 287 ? 18.999 4.685 -21.372 1.00 92.06 287 CYS A C 1
ATOM 2255 O O . CYS A 1 287 ? 18.346 3.658 -21.544 1.00 92.06 287 CYS A O 1
ATOM 2257 N N . VAL A 1 288 ? 19.628 4.978 -20.237 1.00 86.19 288 VAL A N 1
ATOM 2258 C CA . VAL A 1 288 ? 19.481 4.172 -19.025 1.00 86.19 288 VAL A CA 1
ATOM 2259 C C . VAL A 1 288 ? 17.996 4.064 -18.686 1.00 86.19 288 VAL A C 1
ATOM 2261 O O . VAL A 1 288 ? 17.471 2.963 -18.556 1.00 86.19 288 VAL A O 1
ATOM 2264 N N . PHE A 1 289 ? 17.286 5.195 -18.707 1.00 84.69 289 PHE A N 1
ATOM 2265 C CA . PHE A 1 289 ? 15.845 5.229 -18.488 1.00 84.69 289 PHE A CA 1
ATOM 2266 C C . PHE A 1 289 ? 15.060 4.360 -19.491 1.00 84.69 289 PHE A C 1
ATOM 2268 O O . PHE A 1 289 ? 14.212 3.573 -19.083 1.00 84.69 289 PHE A O 1
ATOM 2275 N N . GLY A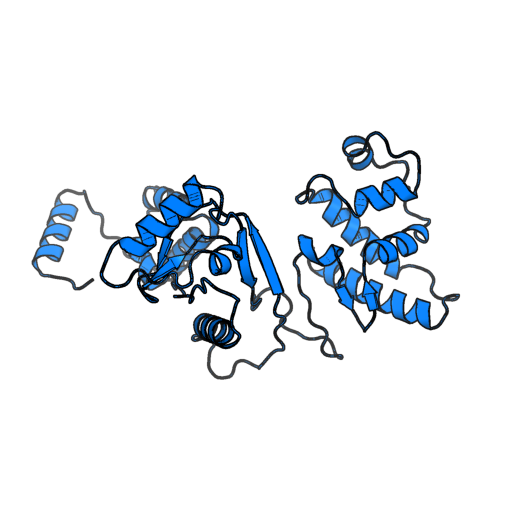 1 290 ? 15.344 4.444 -20.794 1.00 82.88 290 GLY A N 1
ATOM 2276 C CA . GLY A 1 290 ? 14.661 3.655 -21.825 1.00 82.88 290 GLY A CA 1
ATOM 2277 C C . GLY A 1 290 ? 14.953 2.150 -21.762 1.00 82.88 290 GLY A C 1
ATOM 2278 O O . GLY A 1 290 ? 14.036 1.342 -21.921 1.00 82.88 290 GLY A O 1
ATOM 2279 N N . VAL A 1 291 ? 16.203 1.759 -21.499 1.00 80.81 291 VAL A N 1
ATOM 2280 C CA . VAL A 1 291 ? 16.630 0.350 -21.387 1.00 80.81 291 VAL A CA 1
ATOM 2281 C C . VAL A 1 291 ? 16.044 -0.305 -20.138 1.00 80.81 291 VAL A C 1
ATOM 2283 O O . VAL A 1 291 ? 15.525 -1.424 -20.214 1.00 80.81 291 VAL A O 1
ATOM 2286 N N . ASP A 1 292 ? 16.060 0.400 -19.009 1.00 69.94 292 ASP A N 1
ATOM 2287 C CA . ASP A 1 292 ? 15.498 -0.096 -17.752 1.00 69.94 292 ASP A CA 1
ATOM 2288 C C . ASP A 1 292 ? 13.991 -0.348 -17.872 1.00 69.94 292 ASP A C 1
ATOM 2290 O O . ASP A 1 292 ? 13.465 -1.310 -17.313 1.00 69.94 292 ASP A O 1
ATOM 2294 N N . LEU A 1 293 ? 13.283 0.475 -18.648 1.00 67.56 293 LEU A N 1
ATOM 2295 C CA . LEU A 1 293 ? 11.852 0.299 -18.893 1.00 67.56 293 LEU A CA 1
ATOM 2296 C C . LEU A 1 293 ? 11.545 -0.776 -19.944 1.00 67.56 293 LEU A C 1
ATOM 2298 O O . LEU A 1 293 ? 10.538 -1.471 -19.829 1.00 67.56 293 LEU A O 1
ATOM 2302 N N . GLY A 1 294 ? 12.384 -0.902 -20.975 1.00 60.62 294 GLY A N 1
ATOM 2303 C CA . GLY A 1 294 ? 12.171 -1.833 -22.086 1.00 60.62 294 GLY A CA 1
ATOM 2304 C C . GLY A 1 294 ? 12.493 -3.290 -21.753 1.00 60.62 294 GLY A C 1
ATOM 2305 O O . GLY A 1 294 ? 11.908 -4.189 -22.343 1.00 60.62 294 GLY A O 1
ATOM 2306 N N . THR A 1 295 ? 13.392 -3.543 -20.799 1.00 53.97 295 THR A N 1
ATOM 2307 C CA . THR A 1 295 ? 13.788 -4.906 -20.391 1.00 53.97 295 THR A CA 1
ATOM 2308 C C . THR A 1 295 ? 12.781 -5.603 -19.468 1.00 53.97 295 THR A C 1
ATOM 2310 O O . THR A 1 295 ? 12.904 -6.806 -19.235 1.00 53.97 295 THR A O 1
ATOM 2313 N N . GLY A 1 296 ? 11.786 -4.869 -18.955 1.00 50.16 296 GLY A N 1
ATOM 2314 C CA . GLY A 1 296 ? 10.706 -5.397 -18.113 1.00 50.16 296 GLY A CA 1
ATOM 2315 C C . GLY A 1 296 ? 9.416 -5.779 -18.855 1.00 50.16 296 GLY A C 1
ATOM 2316 O O . GLY A 1 296 ? 8.498 -6.288 -18.209 1.00 50.16 296 GLY A O 1
ATOM 2317 N N . LEU A 1 297 ? 9.330 -5.524 -20.167 1.00 41.03 297 LEU A N 1
ATOM 2318 C CA . LEU A 1 297 ? 8.217 -5.914 -21.051 1.00 41.03 297 LEU A CA 1
ATOM 2319 C C . LEU A 1 297 ? 8.550 -7.198 -21.820 1.00 41.03 297 LEU A C 1
ATOM 2321 O O . LEU A 1 297 ? 7.621 -8.021 -21.990 1.00 41.03 297 LEU A O 1
#

Foldseek 3Di:
DDDDPVVVVVQVVCVVVVVDDDDDDDPVLLVVLLVCCVPVNQVRSVVCCPDPNNGDHCVRNVVVPDDQPQDDDQAPDDPVSVVVSVCSVCVPPDPPPDDADWDKDKDKDFADQDWDQDPVQQFIHQWDNQVCVQQVGRRCPPDCVSVVSVVVCCVVVVTGGHRIDIDIDTDPDPQADSDQPPVRDHDDDPLLCVACWDQFLNDTDHLVLLLVLLVLPPVDDLPPDPVQCVQPVPDPDSSSSSVCLSDPPDSPPVVSSVVSLVSLCCLLVDDCPPPDPVRVSVSVRSNVVSVSSVVSD

Radius of gyration: 26.53 Å; chains: 1; bounding box: 52×61×67 Å

pLDDT: mean 82.14, std 16.22, range [36.03, 97.88]

Organism: NCBI:txid68775

Sequence (297 aa):
MAWSLAKLLEMMEAACKQMYSPCNYNDMELKLATAIYIISGNAALHALHNSVFAFPSCNTITHQIQEFQLHITVDKPQMINILDNIKTMFSYAPPGMKKVGITLSMDEITSDGRLCYLTESDEIAGLCEHTKYHIPSLRMGKNITIAHAICTAVKEEKIHIGQEIFFLESLDINGLNLYTGPNNEVQDLNYKHIFKSILVDCVVINKSLLALWFERLTHVDWSENPIFALLNLDADTLSEHIHALLSPKDAQDVPRAIKLLSLTADICNLDSSDFDPSELTTHHALCVFGVDLGTGL